Protein AF-A0A7W2IK46-F1 (afdb_monomer_lite)

Secondary structure (DSSP, 8-state):
-PPPP-PPPP---HHHHHHHHHHHHHHHTTHHHHHHHHHHHHHHHHHHHHHHHHHHS-HHHHHHHHHHHHHHHHHHHHHHHHHHHHHHHHHHHHHHHHHHHHHHHHHHHHHHHHHHHHHHHS-HHHHHHHHHHHHHHHHHHTT--S-EEEEEE-TTS-EEEEEE-SHHHHHHHHHHHHHHHHHHHHHTTS---HHHHHHHHHHHHHHHHHHHHHTT--HHHHHHTTSPPPTHHHHHHHHHHHHHHHHHHHHTS--

pLDDT: mean 80.18, std 15.03, range [40.25, 96.94]

Structure (mmCIF, N/CA/C/O backbone):
data_AF-A0A7W2IK46-F1
#
_entry.id   AF-A0A7W2IK46-F1
#
loop_
_atom_site.group_PDB
_atom_site.id
_atom_site.type_symbol
_atom_site.label_atom_id
_atom_site.label_alt_id
_atom_site.label_comp_id
_atom_site.label_asym_id
_atom_site.label_entity_id
_atom_site.label_seq_id
_atom_site.pdbx_PDB_ins_code
_atom_site.Cartn_x
_atom_site.Cartn_y
_atom_site.Cartn_z
_atom_site.occupancy
_atom_site.B_iso_or_equiv
_atom_site.auth_seq_id
_atom_site.auth_comp_id
_atom_site.auth_asym_id
_atom_site.auth_atom_id
_atom_site.pdbx_PDB_model_num
ATOM 1 N N . MET A 1 1 ? 103.062 49.434 -32.095 1.00 40.25 1 MET A N 1
ATOM 2 C CA . MET A 1 1 ? 102.570 49.542 -33.486 1.00 40.25 1 MET A CA 1
ATOM 3 C C . MET A 1 1 ? 101.561 48.432 -33.719 1.00 40.25 1 MET A C 1
ATOM 5 O O . MET A 1 1 ? 101.889 47.286 -33.453 1.00 40.25 1 MET A O 1
ATOM 9 N N . LYS A 1 2 ? 100.332 48.777 -34.122 1.00 41.12 2 LYS A N 1
ATOM 10 C CA . LYS A 1 2 ? 99.302 47.810 -34.526 1.00 41.12 2 LYS A CA 1
ATOM 11 C C . LYS A 1 2 ? 99.720 47.182 -35.854 1.00 41.12 2 LYS A C 1
ATOM 13 O O . LYS A 1 2 ? 99.843 47.907 -36.836 1.00 41.12 2 LYS A O 1
ATOM 18 N N . THR A 1 3 ? 99.890 45.868 -35.889 1.00 42.97 3 THR A N 1
ATOM 19 C CA . THR A 1 3 ? 99.874 45.099 -37.135 1.00 42.97 3 THR A CA 1
ATOM 20 C C . THR A 1 3 ? 98.510 44.441 -37.287 1.00 42.97 3 THR A C 1
ATOM 22 O O . THR A 1 3 ? 97.884 43.994 -36.329 1.00 42.97 3 THR A O 1
ATOM 25 N N . ILE A 1 4 ? 98.033 44.524 -38.517 1.00 45.38 4 ILE A N 1
ATOM 26 C CA . ILE A 1 4 ? 96.671 44.334 -38.989 1.00 45.38 4 ILE A CA 1
ATOM 27 C C . ILE A 1 4 ? 96.315 42.842 -39.018 1.00 45.38 4 ILE A C 1
ATOM 29 O O . ILE A 1 4 ? 97.099 42.016 -39.478 1.00 45.38 4 ILE A O 1
ATOM 33 N N . PHE A 1 5 ? 95.110 42.515 -38.546 1.00 43.06 5 PHE A N 1
ATOM 34 C CA . PHE A 1 5 ? 94.469 41.218 -38.757 1.00 43.06 5 PHE A CA 1
ATOM 35 C C . PHE A 1 5 ? 94.280 40.979 -40.259 1.00 43.06 5 PHE A C 1
ATOM 37 O O . PHE A 1 5 ? 93.572 41.741 -40.914 1.00 43.06 5 PHE A O 1
ATOM 44 N N . THR A 1 6 ? 94.845 39.891 -40.780 1.00 44.88 6 THR A N 1
ATOM 45 C CA . THR A 1 6 ? 94.410 39.302 -42.053 1.00 44.88 6 THR A CA 1
ATOM 46 C C . THR A 1 6 ? 93.928 37.892 -41.736 1.00 44.88 6 THR A C 1
ATOM 48 O O . THR A 1 6 ? 94.669 37.096 -41.161 1.00 44.88 6 THR A O 1
ATOM 51 N N . GLN A 1 7 ? 92.650 37.629 -42.004 1.00 45.25 7 GLN A N 1
ATOM 52 C CA . GLN A 1 7 ? 92.007 36.330 -41.804 1.00 45.25 7 GLN A CA 1
ATOM 53 C C . GLN A 1 7 ? 92.741 35.242 -42.611 1.00 45.25 7 GLN A C 1
ATOM 55 O O . GLN A 1 7 ? 93.063 35.495 -43.773 1.00 45.25 7 GLN A O 1
ATOM 60 N N . PRO A 1 8 ? 92.986 34.040 -42.055 1.00 45.41 8 PRO A N 1
ATOM 61 C CA . PRO A 1 8 ? 93.433 32.916 -42.858 1.00 45.41 8 PRO A CA 1
ATOM 62 C C . PRO A 1 8 ? 92.289 32.454 -43.766 1.00 45.41 8 PRO A C 1
ATOM 64 O O . PRO A 1 8 ? 91.138 32.311 -43.349 1.00 45.41 8 PRO A O 1
ATOM 67 N N . ASP A 1 9 ? 92.663 32.288 -45.026 1.00 46.16 9 ASP A N 1
ATOM 68 C CA . ASP A 1 9 ? 91.841 31.945 -46.170 1.00 46.16 9 ASP A CA 1
ATOM 69 C C . ASP A 1 9 ? 91.015 30.670 -45.939 1.00 46.16 9 ASP A C 1
ATOM 71 O O . ASP A 1 9 ? 91.431 29.727 -45.259 1.00 46.16 9 ASP A O 1
ATOM 75 N N . LYS A 1 10 ? 89.812 30.660 -46.512 1.00 47.97 10 LYS A N 1
ATOM 76 C CA . LYS A 1 10 ? 88.835 29.578 -46.396 1.00 47.97 10 LYS A CA 1
ATOM 77 C C . LYS A 1 10 ? 89.463 28.291 -46.923 1.00 47.97 10 LYS A C 1
ATOM 79 O O . LYS A 1 10 ? 89.766 28.189 -48.110 1.00 47.97 10 LYS A O 1
ATOM 84 N N . GLY A 1 11 ? 89.616 27.297 -46.048 1.00 45.47 11 GLY A N 1
ATOM 85 C CA . GLY A 1 11 ? 90.014 25.947 -46.432 1.00 45.47 11 GLY A CA 1
ATOM 86 C C . GLY A 1 11 ? 89.173 25.467 -47.614 1.00 45.47 11 GLY A C 1
ATOM 87 O O . GLY A 1 11 ? 87.954 25.325 -47.511 1.00 45.47 11 GLY A O 1
ATOM 88 N N . LYS A 1 12 ? 89.828 25.265 -48.761 1.00 50.25 12 LYS A N 1
ATOM 89 C CA . LYS A 1 12 ? 89.229 24.637 -49.938 1.00 50.25 12 LYS A CA 1
ATOM 90 C C . LYS A 1 12 ? 88.717 23.260 -49.518 1.00 50.25 12 LYS A C 1
ATOM 92 O O . LYS A 1 12 ? 89.502 22.400 -49.128 1.00 50.25 12 LYS A O 1
ATOM 97 N N . ASN A 1 13 ? 87.404 23.058 -49.596 1.00 50.19 13 ASN A N 1
ATOM 98 C CA . ASN A 1 13 ? 86.762 21.752 -49.462 1.00 50.19 13 ASN A CA 1
ATOM 99 C C . ASN A 1 13 ? 87.272 20.828 -50.585 1.00 50.19 13 ASN A C 1
ATOM 101 O O . ASN A 1 13 ? 86.655 20.756 -51.646 1.00 50.19 13 ASN A O 1
ATOM 105 N N . MET A 1 14 ? 88.397 20.137 -50.369 1.00 51.78 14 MET A N 1
ATOM 106 C CA . MET A 1 14 ? 88.991 19.219 -51.355 1.00 51.78 14 MET A CA 1
ATOM 107 C C . MET A 1 14 ? 88.036 18.077 -51.739 1.00 51.78 14 MET A C 1
ATOM 109 O O . MET A 1 14 ? 88.022 17.652 -52.885 1.00 51.78 14 MET A O 1
ATOM 113 N N . LEU A 1 15 ? 87.126 17.692 -50.837 1.00 54.84 15 LEU A N 1
ATOM 114 C CA . LEU A 1 15 ? 86.098 16.678 -51.096 1.00 54.84 15 LEU A CA 1
ATOM 115 C C . LEU A 1 15 ? 85.088 17.056 -52.193 1.00 54.84 15 LEU A C 1
ATOM 117 O O . LEU A 1 15 ? 84.503 16.153 -52.778 1.00 54.84 15 LEU A O 1
ATOM 121 N N . ARG A 1 16 ? 84.864 18.351 -52.480 1.00 54.16 16 ARG A N 1
ATOM 122 C CA . ARG A 1 16 ? 83.896 18.790 -53.509 1.00 54.16 16 ARG A CA 1
ATOM 123 C C . ARG A 1 16 ? 84.469 18.757 -54.927 1.00 54.16 16 ARG A C 1
ATOM 125 O O . ARG A 1 16 ? 83.731 18.459 -55.859 1.00 54.16 16 ARG A O 1
ATOM 132 N N . HIS A 1 17 ? 85.765 19.025 -55.094 1.00 54.72 17 HIS A N 1
ATOM 133 C CA . HIS A 1 17 ? 86.399 18.973 -56.416 1.00 54.72 17 HIS A CA 1
ATOM 134 C C . HIS A 1 17 ? 86.585 17.534 -56.915 1.00 54.72 17 HIS A C 1
ATOM 136 O O . HIS A 1 17 ? 86.386 17.280 -58.101 1.00 54.72 17 HIS A O 1
ATOM 142 N N . ASP A 1 18 ? 86.847 16.584 -56.012 1.00 59.69 18 ASP A N 1
ATOM 143 C CA . ASP A 1 18 ? 86.935 15.160 -56.362 1.00 59.69 18 ASP A CA 1
ATOM 144 C C . ASP A 1 18 ? 85.585 14.592 -56.826 1.00 59.69 18 ASP A C 1
ATOM 146 O O . ASP A 1 18 ? 85.536 13.770 -57.740 1.00 59.69 18 ASP A O 1
ATOM 150 N N . THR A 1 19 ? 84.467 15.062 -56.257 1.00 64.19 19 THR A N 1
ATOM 151 C CA . THR A 1 19 ? 83.127 14.640 -56.702 1.00 64.19 19 THR A CA 1
ATOM 152 C C . THR A 1 19 ? 82.783 15.211 -58.075 1.00 64.19 19 THR A C 1
ATOM 154 O O . THR A 1 19 ? 82.172 14.528 -58.891 1.00 64.19 19 THR A O 1
ATOM 157 N N . GLU A 1 20 ? 83.178 16.453 -58.357 1.00 68.50 20 GLU A N 1
ATOM 158 C CA . GLU A 1 20 ? 82.936 17.095 -59.653 1.00 68.50 20 GLU A CA 1
ATOM 159 C C . GLU A 1 20 ? 83.777 16.470 -60.774 1.00 68.50 20 GLU A C 1
ATOM 161 O O . GLU A 1 20 ? 83.242 16.201 -61.852 1.00 68.50 20 GLU A O 1
ATOM 166 N N . GLU A 1 21 ? 85.058 16.169 -60.528 1.00 67.62 21 GLU A N 1
ATOM 167 C CA . GLU A 1 21 ? 85.895 15.438 -61.488 1.00 67.62 21 GLU A CA 1
ATOM 168 C C . GLU A 1 21 ? 85.414 14.001 -61.706 1.00 67.62 21 GLU A C 1
ATOM 170 O O . GLU A 1 21 ? 85.393 13.536 -62.849 1.00 67.62 21 GLU A O 1
ATOM 175 N N . PHE A 1 22 ? 84.985 13.314 -60.642 1.00 71.88 22 PHE A N 1
ATOM 176 C CA . PHE A 1 22 ? 84.386 11.984 -60.731 1.00 71.88 22 PHE A CA 1
ATOM 177 C C . PHE A 1 22 ? 83.104 12.006 -61.567 1.00 71.88 22 PHE A C 1
ATOM 179 O O . PHE A 1 22 ? 82.983 11.232 -62.509 1.00 71.88 22 PHE A O 1
ATOM 186 N N . MET A 1 23 ? 82.184 12.939 -61.308 1.00 69.81 23 MET A N 1
ATOM 187 C CA . MET A 1 23 ? 80.936 13.072 -62.071 1.00 69.81 23 MET A CA 1
ATOM 188 C C . MET A 1 23 ? 81.169 13.547 -63.513 1.00 69.81 23 MET A C 1
ATOM 190 O O . MET A 1 23 ? 80.340 13.286 -64.384 1.00 69.81 23 MET A O 1
ATOM 194 N N . ARG A 1 24 ? 82.266 14.263 -63.799 1.00 72.81 24 ARG A N 1
ATOM 195 C CA . ARG A 1 24 ? 82.659 14.620 -65.172 1.00 72.81 24 ARG A CA 1
ATOM 196 C C . ARG A 1 24 ? 83.179 13.394 -65.924 1.00 72.81 24 ARG A C 1
ATOM 198 O O . ARG A 1 24 ? 82.667 13.100 -66.997 1.00 72.81 24 ARG A O 1
ATOM 205 N N . LYS A 1 25 ? 84.114 12.637 -65.337 1.00 69.62 25 LYS A N 1
ATOM 206 C CA . LYS A 1 25 ? 84.632 11.394 -65.938 1.00 69.62 25 LYS A CA 1
ATOM 207 C C . LYS A 1 25 ? 83.550 10.319 -66.057 1.00 69.62 25 LYS A C 1
ATOM 209 O O . LYS A 1 25 ? 83.447 9.679 -67.091 1.00 69.62 25 LYS A O 1
ATOM 214 N N . ALA A 1 26 ? 82.693 10.157 -65.051 1.00 65.88 26 ALA A N 1
ATOM 215 C CA . ALA A 1 26 ? 81.570 9.220 -65.092 1.00 65.88 26 ALA A CA 1
ATOM 216 C C . ALA A 1 26 ? 80.558 9.557 -66.203 1.00 65.88 26 ALA A C 1
ATOM 218 O O . ALA A 1 26 ? 79.940 8.648 -66.746 1.00 65.88 26 ALA A O 1
ATOM 219 N N . ARG A 1 27 ? 80.416 10.840 -66.579 1.00 71.81 27 ARG A N 1
ATOM 220 C CA . ARG A 1 27 ? 79.655 11.255 -67.772 1.00 71.81 27 ARG A CA 1
ATOM 221 C C . ARG A 1 27 ? 80.403 10.967 -69.070 1.00 71.81 27 ARG A C 1
ATOM 223 O O . ARG A 1 27 ? 79.798 10.444 -69.991 1.00 71.81 27 ARG A O 1
ATOM 230 N N . GLU A 1 28 ? 81.707 11.240 -69.135 1.00 70.88 28 GLU A N 1
ATOM 231 C CA . GLU A 1 28 ? 82.541 10.910 -70.309 1.00 70.88 28 GLU A CA 1
ATOM 232 C C . GLU A 1 28 ? 82.578 9.401 -70.613 1.00 70.88 28 GLU A C 1
ATOM 234 O O . GLU A 1 28 ? 82.653 9.016 -71.776 1.00 70.88 28 GLU A O 1
ATOM 239 N N . PHE A 1 29 ? 82.483 8.549 -69.586 1.00 72.94 29 PHE A N 1
ATOM 240 C CA . PHE A 1 29 ? 82.402 7.090 -69.722 1.00 72.94 29 PHE A CA 1
ATOM 241 C C . PHE A 1 29 ? 80.963 6.544 -69.832 1.00 72.94 29 PHE A C 1
ATOM 243 O O . PHE A 1 29 ? 80.793 5.329 -69.861 1.00 72.94 29 PHE A O 1
ATOM 250 N N . GLY A 1 30 ? 79.931 7.400 -69.874 1.00 69.44 30 GLY A N 1
ATOM 251 C CA . GLY A 1 30 ? 78.521 6.987 -70.005 1.00 69.44 30 GLY A CA 1
ATOM 252 C C . GLY A 1 30 ? 77.918 6.285 -68.776 1.00 69.44 30 GLY A C 1
ATOM 253 O O . GLY A 1 30 ? 76.773 5.841 -68.813 1.00 69.44 30 GLY A O 1
ATOM 254 N N . LEU A 1 31 ? 78.652 6.211 -67.661 1.00 74.69 31 LEU A N 1
ATOM 255 C CA . LEU A 1 31 ? 78.271 5.463 -66.457 1.00 74.69 31 LEU A CA 1
ATOM 256 C C . LEU A 1 31 ? 77.061 6.082 -65.738 1.00 74.69 31 LEU A C 1
ATOM 258 O O . LEU A 1 31 ? 76.257 5.367 -65.150 1.00 74.69 31 LEU A O 1
ATOM 262 N N . ILE A 1 32 ? 76.901 7.411 -65.803 1.00 74.94 32 ILE A N 1
ATOM 263 C CA . ILE A 1 32 ? 75.716 8.084 -65.237 1.00 74.94 32 ILE A CA 1
ATOM 264 C C . ILE A 1 32 ? 74.456 7.711 -66.024 1.00 74.94 32 ILE A C 1
ATOM 266 O O . ILE A 1 32 ? 73.425 7.417 -65.432 1.00 74.94 32 ILE A O 1
ATOM 270 N N . GLU A 1 33 ? 74.550 7.666 -67.351 1.00 74.69 33 GLU A N 1
ATOM 271 C CA . GLU A 1 33 ? 73.424 7.331 -68.229 1.00 74.69 33 GLU A CA 1
ATOM 272 C C . GLU A 1 33 ? 73.030 5.853 -68.098 1.00 74.69 33 GLU A C 1
ATOM 274 O O . GLU A 1 33 ? 71.852 5.511 -68.208 1.00 74.69 33 GLU A O 1
ATOM 279 N N . GLU A 1 34 ? 74.001 4.980 -67.821 1.00 74.94 34 GLU A N 1
ATOM 280 C CA . GLU A 1 34 ? 73.780 3.568 -67.508 1.00 74.94 34 GLU A CA 1
ATOM 281 C C . GLU A 1 34 ? 73.108 3.384 -66.137 1.00 74.94 34 GLU A C 1
ATOM 283 O O . GLU A 1 34 ? 72.089 2.699 -66.050 1.00 74.94 34 GLU A O 1
ATOM 288 N N . MET A 1 35 ? 73.587 4.070 -65.091 1.00 78.69 35 MET A N 1
ATOM 289 C CA . MET A 1 35 ? 72.968 4.044 -63.758 1.00 78.69 35 MET A CA 1
ATOM 290 C C . MET A 1 35 ? 71.545 4.618 -63.753 1.00 78.69 35 MET A C 1
ATOM 292 O O . MET A 1 35 ? 70.656 4.041 -63.127 1.00 78.69 35 MET A O 1
ATOM 296 N N . ASP A 1 36 ? 71.304 5.722 -64.463 1.00 78.56 36 ASP A N 1
ATOM 297 C CA . ASP A 1 36 ? 69.965 6.306 -64.592 1.00 78.56 36 ASP A CA 1
ATOM 298 C C . ASP A 1 36 ? 69.025 5.355 -65.342 1.00 78.56 36 ASP A C 1
ATOM 300 O O . ASP A 1 36 ? 67.875 5.167 -64.940 1.00 78.56 36 ASP A O 1
ATOM 304 N N . ARG A 1 37 ? 69.514 4.680 -66.392 1.00 81.56 37 ARG A N 1
ATOM 305 C CA . ARG A 1 37 ? 68.733 3.674 -67.123 1.00 81.56 37 ARG A CA 1
ATOM 306 C C . ARG A 1 37 ? 68.406 2.459 -66.252 1.00 81.56 37 ARG A C 1
ATOM 308 O O . ARG A 1 37 ? 67.274 1.983 -66.300 1.00 81.56 37 ARG A O 1
ATOM 315 N N . GLU A 1 38 ? 69.347 1.972 -65.445 1.00 81.75 38 GLU A N 1
ATOM 316 C CA . GLU A 1 38 ? 69.099 0.879 -64.495 1.00 81.75 38 GLU A CA 1
ATOM 317 C C . GLU A 1 38 ? 68.115 1.274 -63.385 1.00 81.75 38 GLU A C 1
ATOM 319 O O . GLU A 1 38 ? 67.245 0.481 -63.019 1.00 81.75 38 GLU A O 1
ATOM 324 N N . LEU A 1 39 ? 68.203 2.502 -62.866 1.00 85.19 39 LEU A N 1
ATOM 325 C CA . LEU A 1 39 ? 67.255 3.015 -61.875 1.00 85.19 39 LEU A CA 1
ATOM 326 C C . LEU A 1 39 ? 65.845 3.140 -62.454 1.00 85.19 39 LEU A C 1
ATOM 328 O O . LEU A 1 39 ? 64.880 2.754 -61.795 1.00 85.19 39 LEU A O 1
ATOM 332 N N . GLU A 1 40 ? 65.709 3.641 -63.681 1.00 86.12 40 GLU A N 1
ATOM 333 C CA . GLU A 1 40 ? 64.413 3.721 -64.359 1.00 86.12 40 GLU A CA 1
ATOM 334 C C . GLU A 1 40 ? 63.840 2.334 -64.681 1.00 86.12 40 GLU A C 1
ATOM 336 O O . GLU A 1 40 ? 62.634 2.123 -64.542 1.00 86.12 40 GLU A O 1
ATOM 341 N N . LEU A 1 41 ? 64.686 1.355 -65.019 1.00 87.69 41 LEU A N 1
ATOM 342 C CA . LEU A 1 41 ? 64.265 -0.040 -65.180 1.00 87.69 41 LEU A CA 1
ATOM 343 C C . LEU A 1 41 ? 63.724 -0.623 -63.869 1.00 87.69 41 LEU A C 1
ATOM 345 O O . LEU A 1 41 ? 62.609 -1.143 -63.866 1.00 87.69 41 LEU A O 1
ATOM 349 N N . ARG A 1 42 ? 64.437 -0.458 -62.747 1.00 85.44 42 ARG A N 1
ATOM 350 C CA . ARG A 1 42 ? 63.978 -0.935 -61.428 1.00 85.44 42 ARG A CA 1
ATOM 351 C C . ARG A 1 42 ? 62.683 -0.266 -60.980 1.00 85.44 42 ARG A C 1
ATOM 353 O O . ARG A 1 42 ? 61.762 -0.947 -60.541 1.00 85.44 42 ARG A O 1
ATOM 360 N N . LYS A 1 43 ? 62.560 1.054 -61.152 1.00 89.25 43 LYS A N 1
ATOM 361 C CA . LYS A 1 43 ? 61.303 1.769 -60.868 1.00 89.25 43 LYS A CA 1
ATOM 362 C C . LYS A 1 43 ? 60.154 1.251 -61.726 1.00 89.25 43 LYS A C 1
ATOM 364 O O . LYS A 1 43 ? 59.021 1.171 -61.257 1.00 89.25 43 LYS A O 1
ATOM 369 N N . ASN A 1 44 ? 60.417 0.920 -62.989 1.00 88.81 44 ASN A N 1
ATOM 370 C CA . ASN A 1 44 ? 59.396 0.378 -63.873 1.00 88.81 44 ASN A CA 1
ATOM 371 C C . ASN A 1 44 ? 58.993 -1.052 -63.471 1.00 88.81 44 ASN A C 1
ATOM 373 O O . ASN A 1 44 ? 57.809 -1.372 -63.520 1.00 88.81 44 ASN A O 1
ATOM 377 N N . GLU A 1 45 ? 59.931 -1.883 -63.017 1.00 90.56 45 GLU A N 1
ATOM 378 C CA . GLU A 1 45 ? 59.646 -3.208 -62.449 1.00 90.56 45 GLU A CA 1
ATOM 379 C C . GLU A 1 45 ? 58.792 -3.108 -61.178 1.00 90.56 45 GLU A C 1
ATOM 381 O O . GL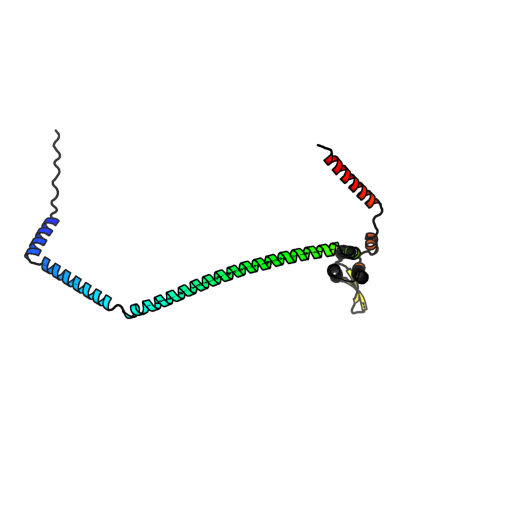U A 1 45 ? 57.758 -3.771 -61.081 1.00 90.56 45 GLU A O 1
ATOM 386 N N . GLU A 1 46 ? 59.150 -2.216 -60.250 1.00 88.31 46 GLU A N 1
ATOM 387 C CA . GLU A 1 46 ? 58.360 -1.936 -59.044 1.00 88.31 46 GLU A CA 1
ATOM 388 C C . GLU A 1 46 ? 56.957 -1.428 -59.400 1.00 88.31 46 GLU A C 1
ATOM 390 O O . GLU A 1 46 ? 55.958 -1.901 -58.857 1.00 88.31 46 GLU A O 1
ATOM 395 N N . ARG A 1 47 ? 56.850 -0.515 -60.374 1.00 92.25 47 ARG A N 1
ATOM 396 C CA . ARG A 1 47 ? 55.558 -0.018 -60.861 1.00 92.25 47 ARG A CA 1
ATOM 397 C C . ARG A 1 47 ? 54.699 -1.146 -61.427 1.00 92.25 47 ARG A C 1
ATOM 399 O O . ARG A 1 47 ? 53.500 -1.185 -61.164 1.00 92.25 47 ARG A O 1
ATOM 406 N N . LEU A 1 48 ? 55.283 -2.049 -62.213 1.00 91.81 48 LEU A N 1
ATOM 407 C CA . LEU A 1 48 ? 54.566 -3.185 -62.793 1.00 91.81 48 LEU A CA 1
ATOM 408 C C . LEU A 1 48 ? 54.130 -4.192 -61.721 1.00 91.81 48 LEU A C 1
ATOM 410 O O . LEU A 1 48 ? 53.014 -4.700 -61.808 1.00 91.81 48 LEU A O 1
ATOM 414 N N . ALA A 1 49 ? 54.951 -4.425 -60.694 1.00 88.44 49 ALA A N 1
ATOM 415 C CA . ALA A 1 49 ? 54.589 -5.260 -59.551 1.00 88.44 49 ALA A CA 1
ATOM 416 C C . ALA A 1 49 ? 53.401 -4.673 -58.770 1.00 88.44 49 ALA A C 1
ATOM 418 O O . ALA A 1 49 ? 52.432 -5.383 -58.509 1.00 88.44 49 ALA A O 1
ATOM 419 N N . VAL A 1 50 ? 53.414 -3.364 -58.493 1.00 88.12 50 VAL A N 1
ATOM 420 C CA . VAL A 1 50 ? 52.300 -2.666 -57.825 1.00 88.12 50 VAL A CA 1
ATOM 421 C C . VAL A 1 50 ? 51.030 -2.680 -58.679 1.00 88.12 50 VAL A C 1
ATOM 423 O O . VAL A 1 50 ? 49.937 -2.878 -58.158 1.00 88.12 50 VAL A O 1
ATOM 426 N N . ILE A 1 51 ? 51.137 -2.511 -60.001 1.00 87.56 51 ILE A N 1
ATOM 427 C CA . ILE A 1 51 ? 49.982 -2.622 -60.908 1.00 87.56 51 ILE A CA 1
ATOM 428 C C . ILE A 1 51 ? 49.409 -4.046 -60.892 1.00 87.56 51 ILE A C 1
ATOM 430 O O . ILE A 1 51 ? 48.190 -4.207 -60.888 1.00 87.56 51 ILE A O 1
ATOM 434 N N . ALA A 1 52 ? 50.260 -5.074 -60.862 1.00 83.06 52 ALA A N 1
ATOM 435 C CA . ALA A 1 52 ? 49.822 -6.46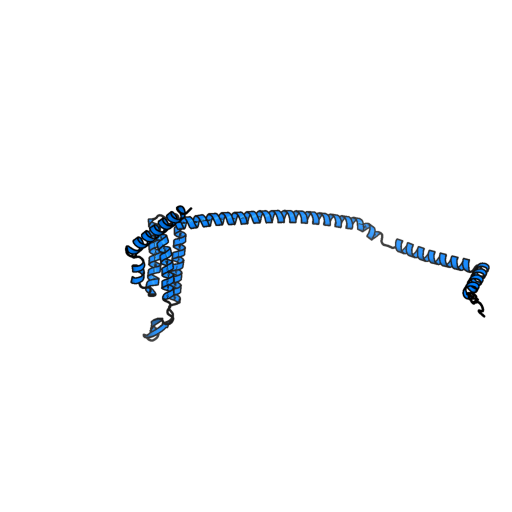4 -60.770 1.00 83.06 52 ALA A CA 1
ATOM 436 C C . ALA A 1 52 ? 49.150 -6.772 -59.421 1.00 83.06 52 ALA A C 1
ATOM 438 O O . ALA A 1 52 ? 48.155 -7.493 -59.394 1.00 83.06 52 ALA A O 1
ATOM 439 N N . GLU A 1 53 ? 49.642 -6.193 -58.324 1.00 81.00 53 GLU A N 1
ATOM 440 C CA . GLU A 1 53 ? 49.023 -6.286 -56.997 1.00 81.00 53 GLU A CA 1
ATOM 441 C C . GLU A 1 53 ? 47.666 -5.567 -56.953 1.00 81.00 53 GLU A C 1
ATOM 443 O O . GLU A 1 53 ? 46.681 -6.123 -56.482 1.00 81.00 53 GLU A O 1
ATOM 448 N N . LEU A 1 54 ? 47.561 -4.374 -57.544 1.00 78.06 54 LEU A N 1
ATOM 449 C CA . LEU A 1 54 ? 46.283 -3.668 -57.682 1.00 78.06 54 LEU A CA 1
ATOM 450 C C . LEU A 1 54 ? 45.276 -4.441 -58.544 1.00 78.06 54 LEU A C 1
ATOM 452 O O . LEU A 1 54 ? 44.084 -4.428 -58.249 1.00 78.06 54 LEU A O 1
ATOM 456 N N . ALA A 1 55 ? 45.742 -5.115 -59.597 1.00 74.81 55 ALA A N 1
ATOM 457 C CA . ALA A 1 55 ? 44.902 -5.943 -60.458 1.00 74.81 55 ALA A CA 1
ATOM 458 C C . ALA A 1 55 ? 44.499 -7.278 -59.805 1.00 74.81 55 ALA A C 1
ATOM 460 O O . ALA A 1 55 ? 43.492 -7.863 -60.204 1.00 74.81 55 ALA A O 1
ATOM 461 N N . SER A 1 56 ? 45.269 -7.765 -58.825 1.00 72.06 56 SER A N 1
ATOM 462 C CA . SER A 1 56 ? 44.977 -8.997 -58.087 1.00 72.06 56 SER A CA 1
ATOM 463 C C . SER A 1 56 ? 44.066 -8.779 -56.877 1.00 72.06 56 SER A C 1
ATOM 465 O O . SER A 1 56 ? 43.522 -9.755 -56.354 1.00 72.06 56 SER A O 1
ATOM 467 N N . LEU A 1 57 ? 43.838 -7.523 -56.462 1.00 73.44 57 LEU A N 1
ATOM 468 C CA . LEU A 1 57 ? 42.829 -7.199 -55.457 1.00 73.44 57 LEU A CA 1
ATOM 469 C C . LEU A 1 57 ? 41.446 -7.693 -55.930 1.00 73.44 57 LEU A C 1
ATOM 471 O O . LEU A 1 57 ? 41.015 -7.376 -57.043 1.00 73.44 57 LEU A O 1
ATOM 475 N N . PRO A 1 58 ? 40.732 -8.485 -55.113 1.00 63.00 58 PRO A N 1
ATOM 476 C CA . PRO A 1 58 ? 39.526 -9.176 -55.550 1.00 63.00 58 PRO A CA 1
ATOM 477 C C . PRO A 1 58 ? 38.391 -8.192 -55.875 1.00 63.00 58 PRO A C 1
ATOM 479 O O . PRO A 1 58 ? 37.743 -7.637 -54.989 1.00 63.00 58 PRO A O 1
ATOM 482 N N . SER A 1 59 ? 38.069 -8.038 -57.165 1.00 63.16 59 SER A N 1
ATOM 483 C CA . SER A 1 59 ? 36.917 -7.235 -57.620 1.00 63.16 59 SER A CA 1
ATOM 484 C C . SER A 1 59 ? 35.565 -7.787 -57.137 1.00 63.16 59 SER A C 1
ATOM 486 O O . SER A 1 59 ? 34.567 -7.066 -57.093 1.00 63.16 59 SER A O 1
ATOM 488 N N . ALA A 1 60 ? 35.536 -9.058 -56.722 1.00 56.19 60 ALA A N 1
ATOM 489 C CA . ALA A 1 60 ? 34.358 -9.724 -56.178 1.00 56.19 60 ALA A CA 1
ATOM 490 C C . ALA A 1 60 ? 33.895 -9.121 -54.838 1.00 56.19 60 ALA A C 1
ATOM 492 O O . ALA A 1 60 ? 32.692 -9.036 -54.593 1.00 56.19 60 ALA A O 1
ATOM 493 N N . GLU A 1 61 ? 34.818 -8.643 -53.997 1.00 58.25 61 GLU A N 1
ATOM 494 C CA . GLU A 1 61 ? 34.468 -7.977 -52.734 1.00 58.25 61 GLU A CA 1
ATOM 495 C C . GLU A 1 61 ? 33.908 -6.571 -52.991 1.00 58.25 61 GLU A C 1
ATOM 497 O O . GLU A 1 61 ? 32.916 -6.178 -52.377 1.00 58.25 61 GLU A O 1
ATOM 502 N N . GLN A 1 62 ? 34.441 -5.851 -53.987 1.00 60.59 62 GLN A N 1
ATOM 503 C CA . GLN A 1 62 ? 33.876 -4.577 -54.448 1.00 60.59 62 GLN A CA 1
ATOM 504 C C . GLN A 1 62 ? 32.466 -4.715 -55.036 1.00 60.59 62 GLN A C 1
ATOM 506 O O . GLN A 1 62 ? 31.649 -3.814 -54.857 1.00 60.59 62 GLN A O 1
ATOM 511 N N . ALA A 1 63 ? 32.144 -5.838 -55.684 1.00 62.53 63 ALA A N 1
ATOM 512 C CA . ALA A 1 63 ? 30.803 -6.091 -56.212 1.00 62.53 63 ALA A CA 1
ATOM 513 C C . ALA A 1 63 ? 29.753 -6.329 -55.106 1.00 62.53 63 ALA A C 1
ATOM 515 O O . ALA A 1 63 ? 28.578 -6.010 -55.293 1.00 62.53 63 ALA A O 1
ATOM 516 N N . GLY A 1 64 ? 30.164 -6.853 -53.944 1.00 68.56 64 GLY A N 1
ATOM 517 C CA . GLY A 1 64 ? 29.288 -7.079 -52.788 1.00 68.56 64 GLY A CA 1
ATOM 518 C C . GLY A 1 64 ? 29.074 -5.846 -51.900 1.00 68.56 64 GLY A C 1
ATOM 519 O O . GLY A 1 64 ? 28.068 -5.768 -51.190 1.00 68.56 64 GLY A O 1
ATOM 520 N N . LEU A 1 65 ? 29.983 -4.865 -51.954 1.00 77.50 65 LEU A N 1
ATOM 521 C CA . LEU A 1 65 ? 29.923 -3.657 -51.124 1.00 77.50 65 LEU A CA 1
ATOM 522 C C . LEU A 1 65 ? 28.626 -2.849 -51.305 1.00 77.50 65 LEU A C 1
ATOM 524 O O . LEU A 1 65 ? 28.018 -2.533 -50.285 1.00 77.50 65 LEU A O 1
ATOM 528 N N . PRO A 1 66 ? 28.129 -2.557 -52.525 1.00 81.75 66 PRO A N 1
ATOM 529 C CA . PRO A 1 66 ? 26.886 -1.804 -52.695 1.00 81.75 66 PRO A CA 1
ATOM 530 C C . PRO A 1 66 ? 25.676 -2.475 -52.035 1.00 81.75 66 PRO A C 1
ATOM 532 O O . PRO A 1 66 ? 24.905 -1.803 -51.353 1.00 81.75 66 PRO A O 1
ATOM 535 N N . ALA A 1 67 ? 25.543 -3.799 -52.170 1.00 84.19 67 ALA A N 1
ATOM 536 C CA . ALA A 1 67 ? 24.445 -4.555 -51.568 1.00 84.19 67 ALA A CA 1
ATOM 537 C C . ALA A 1 67 ? 24.532 -4.566 -50.031 1.00 84.19 67 ALA A C 1
ATOM 539 O O . ALA A 1 67 ? 23.522 -4.386 -49.349 1.00 84.19 67 ALA A O 1
ATOM 540 N N . LEU A 1 68 ? 25.739 -4.717 -49.471 1.00 85.75 68 LEU A N 1
ATOM 541 C CA . LEU A 1 68 ? 25.967 -4.625 -48.025 1.00 85.75 68 LEU A CA 1
ATOM 542 C C . LEU A 1 68 ? 25.722 -3.206 -47.495 1.00 85.75 68 LEU A C 1
ATOM 544 O O . LEU A 1 68 ? 25.117 -3.043 -46.436 1.00 85.75 68 LEU A O 1
ATOM 548 N N . THR A 1 69 ? 26.132 -2.172 -48.233 1.00 88.62 69 THR A N 1
ATOM 549 C CA . THR A 1 69 ? 25.861 -0.768 -47.898 1.00 88.62 69 THR A CA 1
ATOM 550 C C . THR A 1 69 ? 24.365 -0.461 -47.941 1.00 88.62 69 THR A C 1
ATOM 552 O O . THR A 1 69 ? 23.854 0.198 -47.033 1.00 88.62 69 THR A O 1
ATOM 555 N N . GLU A 1 70 ? 23.634 -0.959 -48.938 1.00 90.88 70 GLU A N 1
ATOM 556 C CA . GLU A 1 70 ? 22.182 -0.798 -49.023 1.00 90.88 70 GLU A CA 1
ATOM 557 C C . GLU A 1 70 ? 21.472 -1.516 -47.867 1.00 90.88 70 GLU A C 1
ATOM 559 O O . GLU A 1 70 ? 20.633 -0.916 -47.187 1.00 90.88 70 GLU A O 1
ATOM 564 N N . ALA A 1 71 ? 21.860 -2.761 -47.572 1.00 89.94 71 ALA A N 1
ATOM 565 C CA . ALA A 1 71 ? 21.322 -3.526 -46.452 1.00 89.94 71 ALA A CA 1
ATOM 566 C C . ALA A 1 71 ? 21.586 -2.833 -45.103 1.00 89.94 71 ALA A C 1
ATOM 568 O O . ALA A 1 71 ? 20.659 -2.671 -44.305 1.00 89.94 71 ALA A O 1
ATOM 569 N N . ALA A 1 72 ? 22.811 -2.353 -44.869 1.00 92.19 72 ALA A N 1
ATOM 570 C CA . ALA A 1 72 ? 23.170 -1.603 -43.667 1.00 92.19 72 ALA A CA 1
ATOM 571 C C . ALA A 1 72 ? 22.386 -0.286 -43.556 1.00 92.19 72 ALA A C 1
ATOM 573 O O . ALA A 1 72 ? 21.887 0.055 -42.483 1.00 92.19 72 ALA A O 1
ATOM 574 N N . THR A 1 73 ? 22.207 0.432 -44.668 1.00 93.31 73 THR A N 1
ATOM 575 C CA . THR A 1 73 ? 21.426 1.679 -44.707 1.00 93.31 73 THR A CA 1
ATOM 576 C C . THR A 1 73 ? 19.955 1.422 -44.389 1.00 93.31 73 THR A C 1
ATOM 578 O O . THR A 1 73 ? 19.349 2.154 -43.605 1.00 93.31 73 THR A O 1
ATOM 581 N N . LYS A 1 74 ? 19.370 0.359 -44.952 1.00 93.12 74 LYS A N 1
ATOM 582 C CA . LYS A 1 74 ? 17.985 -0.038 -44.682 1.00 93.12 74 LYS A CA 1
ATOM 583 C C . LYS A 1 74 ? 17.795 -0.457 -43.224 1.00 93.12 74 LYS A C 1
ATOM 585 O O . LYS A 1 74 ? 16.832 -0.022 -42.595 1.00 93.12 74 LYS A O 1
ATOM 590 N N . ALA A 1 75 ? 18.722 -1.244 -42.677 1.00 91.88 75 ALA A N 1
ATOM 591 C CA . ALA A 1 75 ? 18.705 -1.650 -41.273 1.00 91.88 75 ALA A CA 1
ATOM 592 C C . ALA A 1 75 ? 18.823 -0.443 -40.329 1.00 91.88 75 ALA A C 1
ATOM 594 O O . ALA A 1 75 ? 18.065 -0.342 -39.367 1.00 91.88 75 ALA A O 1
ATOM 595 N N . ARG A 1 76 ? 19.705 0.515 -40.642 1.00 92.12 76 ARG A N 1
ATOM 596 C CA . ARG A 1 76 ? 19.848 1.757 -39.875 1.00 92.12 76 ARG A CA 1
ATOM 597 C C . ARG A 1 76 ? 18.564 2.588 -39.876 1.00 92.12 76 ARG 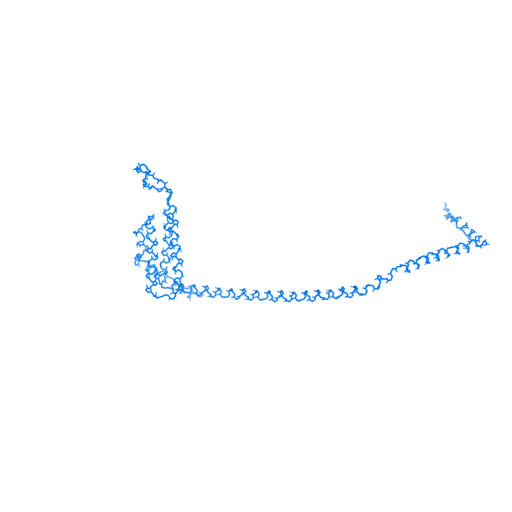A C 1
ATOM 599 O O . ARG A 1 76 ? 18.121 2.995 -38.810 1.00 92.12 76 ARG A O 1
ATOM 606 N N . ARG A 1 77 ? 17.929 2.786 -41.035 1.00 94.69 77 ARG A N 1
ATOM 607 C CA . ARG A 1 77 ? 16.645 3.509 -41.118 1.00 94.69 77 ARG A CA 1
ATOM 608 C C . ARG A 1 77 ? 15.538 2.813 -40.327 1.00 94.69 77 ARG A C 1
ATOM 610 O O . ARG A 1 77 ? 14.751 3.474 -39.661 1.00 94.69 77 ARG A O 1
ATOM 617 N N . ALA A 1 78 ? 15.476 1.483 -40.387 1.00 93.69 78 ALA A N 1
ATOM 618 C CA . ALA A 1 78 ? 14.511 0.714 -39.606 1.00 93.69 78 ALA A CA 1
ATOM 619 C C . ALA A 1 78 ? 14.750 0.865 -38.093 1.00 93.69 78 ALA A C 1
ATOM 621 O O . ALA A 1 78 ? 13.790 0.995 -37.337 1.00 93.69 78 ALA A O 1
ATOM 622 N N . LEU A 1 79 ? 16.015 0.895 -37.659 1.00 92.25 79 LEU A N 1
ATOM 623 C CA . LEU A 1 79 ? 16.381 1.152 -36.268 1.00 92.25 79 LEU A CA 1
ATOM 624 C C . LEU A 1 79 ? 15.978 2.564 -35.825 1.00 92.25 79 LEU A C 1
ATOM 626 O O . LEU A 1 79 ? 15.394 2.706 -34.756 1.00 92.25 79 LEU A O 1
ATOM 630 N N . GLU A 1 80 ? 16.253 3.584 -36.639 1.00 95.56 80 GLU A N 1
ATOM 631 C CA . GLU A 1 80 ? 15.876 4.977 -36.359 1.00 95.56 80 GLU A CA 1
ATOM 632 C C . GLU A 1 80 ? 14.348 5.110 -36.206 1.00 95.56 80 GLU A C 1
ATOM 634 O O . GLU A 1 80 ? 13.874 5.612 -35.188 1.00 95.56 80 GLU A O 1
ATOM 639 N N . LEU A 1 81 ? 13.564 4.538 -37.128 1.00 95.50 81 LEU A N 1
ATOM 640 C CA . LEU A 1 81 ? 12.096 4.517 -37.033 1.00 95.50 81 LEU A CA 1
ATOM 641 C C . LEU A 1 81 ? 11.590 3.772 -35.788 1.00 95.50 81 LEU A C 1
ATOM 643 O O . LEU A 1 81 ? 10.647 4.218 -35.132 1.00 95.50 81 LEU A O 1
ATOM 647 N N . ALA A 1 82 ? 12.205 2.640 -35.441 1.00 94.06 82 ALA A N 1
ATOM 648 C CA . ALA A 1 82 ? 11.840 1.886 -34.245 1.00 94.06 82 ALA A CA 1
ATOM 649 C C . ALA A 1 82 ? 12.166 2.663 -32.959 1.00 94.06 82 ALA A C 1
ATOM 651 O O . ALA A 1 82 ? 11.385 2.632 -32.008 1.00 94.06 82 ALA A O 1
ATOM 652 N N . GLN A 1 83 ? 13.286 3.389 -32.932 1.00 95.81 83 GLN A N 1
ATOM 653 C CA . GLN A 1 83 ? 13.652 4.262 -31.817 1.00 95.81 83 GLN A CA 1
ATOM 654 C C . GLN A 1 83 ? 12.672 5.427 -31.678 1.00 95.81 83 GLN A C 1
ATOM 656 O O . GLN A 1 83 ? 12.227 5.714 -30.569 1.00 95.81 83 GLN A O 1
ATOM 661 N N . GLU A 1 84 ? 12.280 6.067 -32.778 1.00 95.62 84 GLU A N 1
ATOM 662 C CA . GLU A 1 84 ? 11.270 7.127 -32.760 1.00 95.62 84 GLU A CA 1
ATOM 663 C C . GLU A 1 84 ? 9.919 6.617 -32.248 1.00 95.62 84 GLU A C 1
ATOM 665 O O . GLU A 1 84 ? 9.320 7.238 -31.365 1.00 95.62 84 GLU A O 1
ATOM 670 N N . ALA A 1 85 ? 9.472 5.454 -32.736 1.00 95.94 85 ALA A N 1
ATOM 671 C CA . ALA A 1 85 ? 8.245 4.810 -32.281 1.00 95.94 85 ALA A CA 1
ATOM 672 C C . ALA A 1 85 ? 8.308 4.450 -30.788 1.00 95.94 85 ALA A C 1
ATOM 674 O O . ALA A 1 85 ? 7.358 4.717 -30.051 1.00 95.94 85 ALA A O 1
ATOM 675 N N . TYR A 1 86 ? 9.440 3.915 -30.320 1.00 96.19 86 TYR A N 1
ATOM 676 C CA . TYR A 1 86 ? 9.666 3.632 -28.904 1.00 96.19 86 TYR A CA 1
ATOM 677 C C . TYR A 1 86 ? 9.603 4.906 -28.056 1.00 96.19 86 TYR A C 1
ATOM 679 O O . TYR A 1 86 ? 8.892 4.946 -27.057 1.00 96.19 86 TYR A O 1
ATOM 687 N N . MET A 1 87 ? 10.285 5.976 -28.469 1.00 96.56 87 MET A N 1
ATOM 688 C CA . MET A 1 87 ? 10.286 7.251 -27.744 1.00 96.56 87 MET A CA 1
ATOM 689 C C . MET A 1 87 ? 8.907 7.921 -27.738 1.00 96.56 87 MET A C 1
ATOM 691 O O . MET A 1 87 ? 8.576 8.650 -26.802 1.00 96.56 87 MET A O 1
ATOM 695 N N . ALA A 1 88 ? 8.101 7.732 -28.785 1.00 96.31 88 ALA A N 1
ATOM 696 C CA . ALA A 1 88 ? 6.716 8.192 -28.816 1.00 96.31 88 ALA A CA 1
ATOM 697 C C . ALA A 1 88 ? 5.834 7.374 -27.857 1.00 96.31 88 ALA A C 1
ATOM 699 O O . ALA A 1 88 ? 5.081 7.955 -27.075 1.00 96.31 88 ALA A O 1
ATOM 700 N N . ALA A 1 89 ? 5.978 6.046 -27.863 1.00 95.25 89 ALA A N 1
ATOM 701 C CA . ALA A 1 89 ? 5.254 5.153 -26.964 1.00 95.25 89 ALA A CA 1
ATOM 702 C C . ALA A 1 89 ? 5.618 5.391 -25.488 1.00 95.25 89 ALA A C 1
ATOM 704 O O . ALA A 1 89 ? 4.727 5.472 -24.648 1.00 95.25 89 ALA A O 1
ATOM 705 N N . ASP A 1 90 ? 6.901 5.579 -25.171 1.00 96.94 90 ASP A N 1
ATOM 706 C CA . ASP A 1 90 ? 7.379 5.892 -23.818 1.00 96.94 90 ASP A CA 1
ATOM 707 C C . ASP A 1 90 ? 6.834 7.239 -23.319 1.00 96.94 90 ASP A C 1
ATOM 709 O O . ASP A 1 90 ? 6.380 7.347 -22.179 1.00 96.94 90 ASP A O 1
ATOM 713 N N . ARG A 1 91 ? 6.791 8.263 -24.185 1.00 96.75 91 ARG A N 1
ATOM 714 C CA . ARG A 1 91 ? 6.158 9.551 -23.857 1.00 96.75 91 ARG A CA 1
ATOM 715 C C . ARG A 1 91 ? 4.667 9.396 -23.561 1.00 96.75 91 ARG A C 1
ATOM 717 O O . ARG A 1 91 ? 4.212 9.883 -22.528 1.00 96.75 91 ARG A O 1
ATOM 724 N N . ALA A 1 92 ? 3.932 8.685 -24.415 1.00 95.94 92 ALA A N 1
ATOM 725 C CA . ALA A 1 92 ? 2.506 8.428 -24.214 1.00 95.94 92 ALA A CA 1
ATOM 726 C C . ALA A 1 92 ? 2.242 7.621 -22.931 1.00 95.94 92 ALA A C 1
ATOM 728 O O . ALA A 1 92 ? 1.330 7.934 -22.162 1.00 95.94 92 ALA A O 1
ATOM 729 N N . TYR A 1 93 ? 3.077 6.618 -22.651 1.00 96.50 93 TYR A N 1
ATOM 730 C CA . TYR A 1 93 ? 3.007 5.850 -21.413 1.00 96.50 93 TYR A CA 1
ATOM 731 C C . TYR A 1 93 ? 3.221 6.746 -20.191 1.00 96.50 93 TYR A C 1
ATOM 733 O O . TYR A 1 93 ? 2.390 6.747 -19.287 1.00 96.50 93 TYR A O 1
ATOM 741 N N . LYS A 1 94 ? 4.281 7.560 -20.171 1.00 96.69 94 LYS A N 1
ATOM 742 C CA . LYS A 1 94 ? 4.560 8.477 -19.055 1.00 96.69 94 LYS A CA 1
ATOM 743 C C . LYS A 1 94 ? 3.419 9.462 -18.821 1.00 96.69 94 LYS A C 1
ATOM 745 O O . LYS A 1 94 ? 3.000 9.634 -17.679 1.00 96.69 94 LYS A O 1
ATOM 750 N N . GLU A 1 95 ? 2.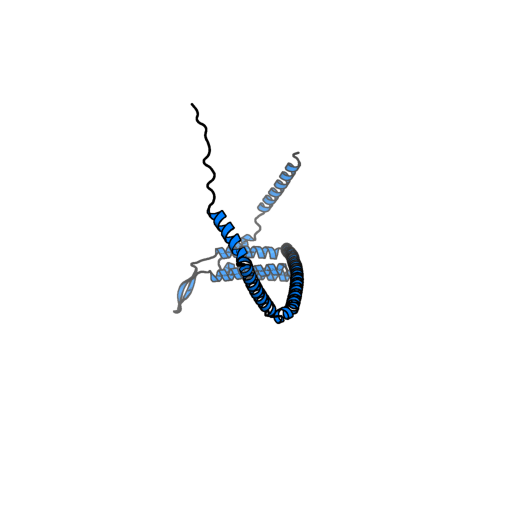885 10.062 -19.882 1.00 96.94 95 GLU A N 1
ATOM 751 C CA . GLU A 1 95 ? 1.752 10.983 -19.780 1.00 96.94 95 GLU A CA 1
ATOM 752 C C . GLU A 1 95 ? 0.509 10.287 -19.210 1.00 96.94 95 GLU A C 1
ATOM 754 O O . GLU A 1 95 ? -0.068 10.756 -18.227 1.00 96.94 95 GLU A O 1
ATOM 759 N N . SER A 1 96 ? 0.137 9.128 -19.761 1.00 95.62 96 SER A N 1
ATOM 760 C CA . SER A 1 96 ? -1.013 8.355 -19.273 1.00 95.62 96 SER A CA 1
ATOM 761 C C . SER A 1 96 ? -0.827 7.883 -17.826 1.00 95.62 96 SER A C 1
ATOM 763 O O . SER A 1 96 ? -1.744 8.000 -17.015 1.00 95.62 96 SER A O 1
ATOM 765 N N . SER A 1 97 ? 0.376 7.441 -17.454 1.00 95.81 97 SER A N 1
ATOM 766 C CA . SER A 1 97 ? 0.706 7.028 -16.090 1.00 95.81 97 SER A CA 1
ATOM 767 C C . SER A 1 97 ? 0.587 8.188 -15.104 1.00 95.81 97 SER A C 1
ATOM 769 O O . SER A 1 97 ? 0.067 8.001 -14.004 1.00 95.81 97 SER A O 1
ATOM 771 N N . MET A 1 98 ? 1.036 9.388 -15.481 1.00 95.88 98 MET A N 1
ATOM 772 C CA . MET A 1 98 ? 0.875 10.587 -14.657 1.00 95.88 98 MET A CA 1
ATOM 773 C C . MET A 1 98 ? -0.597 10.980 -14.510 1.00 95.88 98 MET A C 1
ATOM 775 O O . MET A 1 98 ? -1.020 11.349 -13.414 1.00 95.88 98 MET A O 1
ATOM 779 N N . GLN A 1 99 ? -1.390 10.879 -15.580 1.00 95.50 99 GLN A N 1
ATOM 780 C CA . GLN A 1 99 ? -2.828 11.149 -15.527 1.00 95.50 99 GLN A CA 1
ATOM 781 C C . GLN A 1 99 ? -3.559 10.160 -14.611 1.00 95.50 99 GLN A C 1
ATOM 783 O O . GLN A 1 99 ? -4.358 10.591 -13.781 1.00 95.50 99 GLN A O 1
ATOM 788 N N . VAL A 1 100 ? -3.250 8.862 -14.704 1.00 95.94 100 VAL A N 1
ATOM 789 C CA . VAL A 1 100 ? -3.811 7.825 -13.822 1.00 95.94 100 VAL A CA 1
ATOM 790 C C . VAL A 1 100 ? -3.452 8.108 -12.368 1.00 95.94 100 VAL A C 1
ATOM 792 O O . VAL A 1 100 ? -4.342 8.147 -11.522 1.00 95.94 100 VAL A O 1
ATOM 795 N N . TYR A 1 101 ? -2.179 8.377 -12.077 1.00 95.31 101 TYR A N 1
ATOM 796 C CA . TYR A 1 101 ? -1.738 8.691 -10.719 1.00 95.31 101 TYR A CA 1
ATOM 797 C C . TYR A 1 101 ? -2.415 9.957 -10.169 1.00 95.31 101 TYR A C 1
ATOM 799 O O . TYR A 1 101 ? -2.923 9.972 -9.048 1.00 95.31 101 TYR A O 1
ATOM 807 N N . GLY A 1 102 ? -2.502 11.019 -10.975 1.00 94.00 102 GLY A N 1
ATOM 808 C CA . GLY A 1 102 ? -3.202 12.246 -10.594 1.00 94.00 102 GLY A CA 1
ATOM 809 C C . GLY A 1 102 ? -4.703 12.038 -10.367 1.00 94.00 102 GLY A C 1
ATOM 810 O O . GLY A 1 102 ? -5.279 12.650 -9.466 1.00 94.00 102 GLY A O 1
ATOM 811 N N . ALA A 1 103 ? -5.346 11.174 -11.156 1.00 93.31 103 ALA A N 1
ATOM 812 C CA . ALA A 1 103 ? -6.748 10.811 -10.975 1.00 93.31 103 ALA A CA 1
ATOM 813 C C . ALA A 1 103 ? -6.964 9.997 -9.691 1.00 93.31 103 ALA A C 1
ATOM 815 O O . ALA A 1 103 ? -7.901 10.293 -8.950 1.00 93.31 103 ALA A O 1
ATOM 816 N N . GLN A 1 104 ? -6.076 9.043 -9.394 1.00 93.19 104 GLN A N 1
ATOM 817 C CA . GLN A 1 104 ? -6.089 8.270 -8.148 1.00 93.19 104 GLN A CA 1
ATOM 818 C C . GLN A 1 104 ? -5.980 9.188 -6.932 1.00 93.19 104 GLN A C 1
ATOM 820 O O . GLN A 1 104 ? -6.866 9.173 -6.089 1.00 93.19 104 GLN A O 1
ATOM 825 N N . LEU A 1 105 ? -4.991 10.089 -6.894 1.00 93.50 105 LEU A N 1
ATOM 826 C CA . LEU A 1 105 ? -4.836 11.031 -5.780 1.00 93.50 105 LEU A CA 1
ATOM 827 C C . LEU A 1 105 ? -6.071 11.913 -5.560 1.00 93.50 105 LEU A C 1
ATOM 829 O O . LEU A 1 105 ? -6.450 12.179 -4.420 1.00 93.50 105 LEU A O 1
ATOM 833 N N . LYS A 1 106 ? -6.710 12.380 -6.639 1.00 93.12 106 LYS A N 1
ATOM 834 C CA . LYS A 1 106 ? -7.948 13.167 -6.541 1.00 93.12 106 LYS A CA 1
ATOM 835 C C . LYS A 1 106 ? -9.106 12.332 -6.003 1.00 93.12 106 LYS A C 1
ATOM 837 O O . LYS A 1 106 ? -9.845 12.816 -5.149 1.00 93.12 106 LYS A O 1
ATOM 842 N N . PHE A 1 107 ? -9.265 11.110 -6.504 1.00 92.94 107 PHE A N 1
ATOM 843 C CA . PHE A 1 107 ? -10.308 10.194 -6.060 1.00 92.94 107 PHE A CA 1
ATOM 844 C C . PHE A 1 107 ? -10.119 9.811 -4.591 1.00 92.94 107 PHE A C 1
ATOM 846 O O . PHE A 1 107 ? -11.048 9.961 -3.803 1.00 92.94 107 PHE A O 1
ATOM 853 N N . ASP A 1 108 ? -8.907 9.416 -4.207 1.00 91.44 108 ASP A N 1
ATOM 854 C CA . ASP A 1 108 ? -8.561 9.042 -2.838 1.00 91.44 108 ASP A CA 1
ATOM 855 C C . ASP A 1 108 ? -8.700 10.237 -1.892 1.00 91.44 108 ASP A C 1
ATOM 857 O O . ASP A 1 108 ? -9.261 10.108 -0.807 1.00 91.44 108 ASP A O 1
ATOM 861 N N . GLY A 1 109 ? -8.276 11.432 -2.315 1.00 90.06 109 GLY A N 1
ATOM 862 C CA . GLY A 1 109 ? -8.468 12.663 -1.549 1.00 90.06 109 GLY A CA 1
ATOM 863 C C . GLY A 1 109 ? -9.946 12.991 -1.314 1.00 90.06 109 GLY A C 1
ATOM 864 O O . GLY A 1 109 ? -10.346 13.276 -0.183 1.00 90.06 109 GLY A O 1
ATOM 865 N N . ALA A 1 110 ? -10.774 12.908 -2.360 1.00 91.50 110 ALA A N 1
ATOM 866 C CA . ALA A 1 110 ? -12.215 13.131 -2.255 1.00 91.50 110 ALA A CA 1
ATOM 867 C C . ALA A 1 110 ? -12.889 12.073 -1.373 1.00 91.50 110 ALA A C 1
ATOM 869 O O . ALA A 1 110 ? -13.680 12.414 -0.493 1.00 91.50 110 ALA A O 1
ATOM 870 N N . ARG A 1 111 ? -12.537 10.798 -1.563 1.00 91.12 111 ARG A N 1
ATOM 871 C CA . ARG A 1 111 ? -13.031 9.680 -0.761 1.00 91.12 111 ARG A CA 1
ATOM 872 C C . ARG A 1 111 ? -12.679 9.856 0.713 1.00 91.12 111 ARG A C 1
ATOM 874 O O . ARG A 1 111 ? -13.576 9.809 1.543 1.00 91.12 111 ARG A O 1
ATOM 881 N N . ASN A 1 112 ? -11.418 10.139 1.034 1.00 91.94 112 ASN A N 1
ATOM 882 C CA . ASN A 1 112 ? -10.969 10.355 2.410 1.00 91.94 112 ASN A CA 1
ATOM 883 C C . ASN A 1 112 ? -11.700 11.533 3.069 1.00 91.94 112 ASN A C 1
ATOM 885 O O . ASN A 1 112 ? -12.098 11.442 4.229 1.00 91.94 112 ASN A O 1
ATOM 889 N N . SER A 1 113 ? -11.921 12.626 2.330 1.00 91.31 113 SER A N 1
ATOM 890 C CA . SER A 1 113 ? -12.690 13.771 2.830 1.00 91.31 113 SER A CA 1
ATOM 891 C C . SER A 1 113 ? -14.149 13.407 3.120 1.00 91.31 113 SER A C 1
ATOM 893 O O . SER A 1 113 ? -14.686 13.812 4.152 1.00 91.31 113 SER A O 1
ATOM 895 N N . LEU A 1 114 ? -14.785 12.623 2.245 1.00 90.62 114 LEU A N 1
ATOM 896 C CA . LEU A 1 114 ? -16.156 12.153 2.440 1.00 90.62 114 LEU A CA 1
ATOM 897 C C . LEU A 1 114 ? -16.267 11.151 3.593 1.00 90.62 114 LEU A C 1
ATOM 899 O O . LEU A 1 114 ? -17.189 11.270 4.392 1.00 90.62 114 LEU A O 1
ATOM 903 N N . GLU A 1 115 ? -15.326 10.215 3.723 1.00 90.69 115 GLU A N 1
ATOM 904 C CA . GLU A 1 115 ? -15.283 9.261 4.835 1.00 90.69 115 GLU A CA 1
ATOM 905 C C . GLU A 1 115 ? -15.083 9.975 6.177 1.00 90.69 115 GLU A C 1
ATOM 907 O O . GLU A 1 115 ? -15.784 9.677 7.144 1.00 90.69 115 GLU A O 1
ATOM 912 N N . LEU A 1 116 ? -14.182 10.962 6.244 1.00 89.44 116 LEU A N 1
ATOM 913 C CA . LEU A 1 116 ? -13.997 11.776 7.446 1.00 89.44 116 LEU A CA 1
ATOM 914 C C . LEU A 1 116 ? -15.282 12.532 7.799 1.00 89.44 116 LEU A C 1
ATOM 916 O O . LEU A 1 116 ? -15.733 12.484 8.941 1.00 89.44 116 LEU A O 1
ATOM 920 N N . ARG A 1 117 ? -15.914 13.166 6.807 1.00 88.56 117 ARG A N 1
ATOM 921 C CA . ARG A 1 117 ? -17.179 13.877 7.004 1.00 88.56 117 ARG A CA 1
ATOM 922 C C . ARG A 1 117 ? -18.309 12.941 7.439 1.00 88.56 117 ARG A C 1
ATOM 924 O O . ARG A 1 117 ? -19.121 13.325 8.272 1.00 88.56 117 ARG A O 1
ATOM 931 N N . ALA A 1 118 ? -18.370 11.720 6.912 1.00 88.25 118 ALA A N 1
ATOM 932 C CA . ALA A 1 118 ? -19.343 10.717 7.338 1.00 88.25 118 ALA A CA 1
ATOM 933 C C . ALA A 1 118 ? -19.132 10.317 8.809 1.00 88.25 118 ALA A C 1
ATOM 935 O O . ALA A 1 118 ? -20.095 10.266 9.574 1.00 88.25 118 ALA A O 1
ATOM 936 N N . ARG A 1 119 ? -17.877 10.158 9.252 1.00 87.75 119 ARG A N 1
ATOM 937 C CA . ARG A 1 119 ? -17.541 9.931 10.672 1.00 87.75 119 ARG A CA 1
ATOM 938 C C . ARG A 1 119 ? -17.923 11.124 11.557 1.00 87.75 119 ARG A C 1
ATOM 940 O O . ARG A 1 119 ? -18.472 10.944 12.640 1.00 87.75 119 ARG A O 1
ATOM 947 N N . GLU A 1 120 ? -17.707 12.353 11.090 1.00 87.50 120 GLU A N 1
ATOM 948 C CA . GLU A 1 120 ? -18.130 13.583 11.784 1.00 87.50 120 GLU A CA 1
ATOM 949 C C . GLU A 1 120 ? -19.653 13.779 11.827 1.00 87.50 120 GLU A C 1
ATOM 951 O O . GLU A 1 120 ? -20.164 14.493 12.688 1.00 87.50 120 GLU A O 1
ATOM 956 N N . LEU A 1 121 ? -20.400 13.166 10.913 1.00 88.44 121 LEU A N 1
ATOM 957 C CA . LEU A 1 121 ? -21.864 13.212 10.894 1.00 88.44 121 LEU A CA 1
ATOM 958 C C . LEU A 1 121 ? -22.508 11.969 11.513 1.00 88.44 121 LEU A C 1
ATOM 960 O O . LEU A 1 121 ? -23.730 11.917 11.640 1.00 88.44 121 LEU A O 1
ATOM 964 N N . SER A 1 122 ? -21.702 10.988 11.917 1.00 87.31 122 SER A N 1
ATOM 965 C CA . SER A 1 122 ? -22.191 9.763 12.536 1.00 87.31 122 SER A CA 1
ATOM 966 C C . SER A 1 122 ? -22.914 10.056 13.855 1.00 87.31 122 SER A C 1
ATOM 968 O O . SER A 1 122 ? -22.550 11.004 14.565 1.00 87.31 122 SER A O 1
ATOM 970 N N . PRO A 1 123 ? -23.920 9.241 14.220 1.00 87.31 123 PRO A N 1
ATOM 971 C CA . PRO A 1 123 ? -24.630 9.394 15.481 1.00 87.31 123 PRO A CA 1
ATOM 972 C C . PRO A 1 123 ? -23.682 9.436 16.684 1.00 87.31 123 PRO A C 1
ATOM 974 O O . PRO A 1 123 ? -22.713 8.676 16.756 1.00 87.31 123 PRO A O 1
ATOM 977 N N . GLN A 1 124 ? -23.989 10.298 17.660 1.00 86.50 124 GLN A N 1
ATOM 978 C CA . GLN A 1 124 ? -23.127 10.522 18.828 1.00 86.50 124 GLN A CA 1
ATOM 979 C C . GLN A 1 124 ? -22.782 9.218 19.559 1.00 86.50 124 GLN A C 1
ATOM 981 O O . GLN A 1 124 ? -21.627 9.020 19.918 1.00 86.50 124 GLN A O 1
ATOM 986 N N . PHE A 1 125 ? -23.745 8.300 19.696 1.00 87.00 125 PHE A N 1
ATOM 987 C CA . PHE A 1 125 ? -23.538 7.030 20.394 1.00 87.00 125 PHE A CA 1
ATOM 988 C C . PHE A 1 125 ? -22.428 6.168 19.770 1.00 87.00 125 PHE A C 1
ATOM 990 O O . PHE A 1 125 ? -21.725 5.480 20.503 1.00 87.00 125 PHE A O 1
ATOM 997 N N . MET A 1 126 ? -22.235 6.216 18.444 1.00 91.06 126 MET A N 1
ATOM 998 C CA . MET A 1 126 ? -21.164 5.470 17.771 1.00 91.06 126 MET A CA 1
ATOM 999 C C . MET A 1 126 ? -19.796 6.093 18.021 1.00 91.06 126 MET A C 1
ATOM 1001 O O . MET A 1 126 ? -18.814 5.377 18.204 1.00 91.06 126 MET A O 1
ATOM 1005 N N . ARG A 1 127 ? -19.726 7.429 18.018 1.00 88.25 127 ARG A N 1
ATOM 1006 C CA . ARG A 1 127 ? -18.481 8.157 18.291 1.00 88.25 127 ARG A CA 1
ATOM 1007 C C . ARG A 1 127 ? -18.037 7.949 19.729 1.00 88.25 127 ARG A C 1
ATOM 1009 O O . ARG A 1 127 ? -16.897 7.560 19.954 1.00 88.25 127 ARG A O 1
ATOM 1016 N N . ASP A 1 128 ? -18.972 8.091 20.665 1.00 90.19 128 ASP A N 1
ATOM 1017 C CA . ASP A 1 128 ? -18.735 7.814 22.079 1.00 90.19 128 ASP A CA 1
ATOM 1018 C C . ASP A 1 128 ? -18.305 6.355 22.271 1.00 90.19 128 ASP A C 1
ATOM 1020 O O . ASP A 1 128 ? -17.326 6.081 22.950 1.00 90.19 128 ASP A O 1
ATOM 1024 N N . ALA A 1 129 ? -18.976 5.394 21.624 1.00 92.19 129 ALA A N 1
ATOM 1025 C CA . ALA A 1 129 ? -18.583 3.986 21.683 1.00 92.19 129 ALA A CA 1
ATOM 1026 C C . ALA A 1 129 ? -17.157 3.737 21.162 1.00 92.19 129 ALA A C 1
ATOM 1028 O O . ALA A 1 129 ? -16.415 2.953 21.753 1.00 92.19 129 ALA A O 1
ATOM 1029 N N . TYR A 1 130 ? -16.756 4.404 20.079 1.00 93.56 130 TYR A N 1
ATOM 1030 C CA . TYR A 1 130 ? -15.408 4.287 19.526 1.00 93.56 130 TYR A CA 1
ATOM 1031 C C . TYR A 1 130 ? -14.339 4.837 20.487 1.00 93.56 130 TYR A C 1
ATOM 1033 O O . TYR A 1 130 ? -13.329 4.171 20.739 1.00 93.56 130 TYR A O 1
ATOM 1041 N N . GLU A 1 131 ? -14.576 6.019 21.064 1.00 92.00 131 GLU A N 1
ATOM 1042 C CA . GLU A 1 131 ? -13.699 6.627 22.075 1.00 92.00 131 GLU A CA 1
ATOM 1043 C C . GLU A 1 131 ? -13.636 5.788 23.360 1.00 92.00 131 GLU A C 1
ATOM 1045 O O . GLU A 1 131 ? -12.564 5.589 23.937 1.00 92.00 131 GLU A O 1
ATOM 1050 N N . ASP A 1 132 ? -14.771 5.234 23.786 1.00 91.94 132 ASP A N 1
ATOM 1051 C CA . ASP A 1 132 ? -14.859 4.312 24.912 1.00 91.94 132 ASP A CA 1
ATOM 1052 C C . ASP A 1 132 ? -13.962 3.101 24.687 1.00 91.94 132 ASP A C 1
ATOM 1054 O O . ASP A 1 132 ? -13.119 2.805 25.528 1.00 91.94 132 ASP A O 1
ATOM 1058 N N . LEU A 1 133 ? -14.071 2.434 23.541 1.00 93.50 133 LEU A N 1
ATOM 1059 C CA . LEU A 1 133 ? -13.220 1.286 23.233 1.00 93.50 133 LEU A CA 1
ATOM 1060 C C . LEU A 1 133 ? -11.726 1.642 23.244 1.00 93.50 133 LEU A C 1
ATOM 1062 O O . LEU A 1 133 ? -10.922 0.843 23.718 1.00 93.50 133 LEU A O 1
ATOM 1066 N N . ALA A 1 134 ? -11.346 2.842 22.790 1.00 92.50 134 ALA A N 1
ATOM 1067 C CA . ALA A 1 134 ? -9.948 3.282 22.819 1.00 92.50 134 ALA A CA 1
ATOM 1068 C C . ALA A 1 134 ? -9.426 3.440 24.254 1.00 92.50 134 ALA A C 1
ATOM 1070 O O . ALA A 1 134 ? -8.319 3.013 24.580 1.00 92.50 134 ALA A O 1
ATOM 1071 N N . ILE A 1 135 ? -10.243 4.014 25.136 1.00 91.50 135 ILE A N 1
ATOM 1072 C CA . ILE A 1 135 ? -9.891 4.167 26.549 1.00 91.50 135 ILE A CA 1
ATOM 1073 C C . ILE A 1 135 ? -9.901 2.806 27.259 1.00 91.50 135 ILE A C 1
ATOM 1075 O O . ILE A 1 135 ? -9.042 2.549 28.103 1.00 91.50 135 ILE A O 1
ATOM 1079 N N . LEU A 1 136 ? -10.818 1.907 26.889 1.00 92.44 136 LEU A N 1
ATOM 1080 C CA . LEU A 1 136 ? -10.859 0.541 27.402 1.00 92.44 136 LEU A CA 1
ATOM 1081 C C . LEU A 1 136 ? -9.580 -0.235 27.055 1.00 92.44 136 LEU A C 1
ATOM 1083 O O . LEU A 1 136 ? -9.045 -0.898 27.940 1.00 92.44 136 LEU A O 1
ATOM 1087 N N . ASP A 1 137 ? -9.050 -0.108 25.829 1.00 93.31 137 ASP A N 1
ATOM 1088 C CA . ASP A 1 137 ? -7.759 -0.716 25.447 1.00 93.31 137 ASP A CA 1
ATOM 1089 C C . ASP A 1 137 ? -6.622 -0.225 26.356 1.00 93.31 137 ASP A C 1
ATOM 1091 O O . ASP A 1 137 ? -5.836 -1.026 26.863 1.00 93.31 137 ASP A O 1
ATOM 1095 N N . GLY A 1 138 ? -6.590 1.081 26.646 1.00 90.25 138 GLY A N 1
ATOM 1096 C CA . GLY A 1 138 ? -5.625 1.672 27.577 1.00 90.25 138 GLY A CA 1
ATOM 109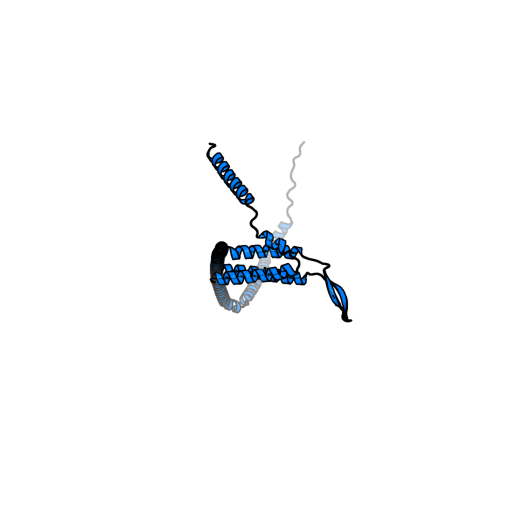7 C C . GLY A 1 138 ? -5.717 1.087 28.991 1.00 90.25 138 GLY A C 1
ATOM 1098 O O . GLY A 1 138 ? -4.695 0.761 29.599 1.00 90.25 138 GLY A O 1
ATOM 1099 N N . HIS A 1 139 ? -6.932 0.883 29.510 1.00 89.94 139 HIS A N 1
ATOM 1100 C CA . HIS A 1 139 ? -7.127 0.240 30.814 1.00 89.94 139 HIS A CA 1
ATOM 1101 C C . HIS A 1 139 ? -6.715 -1.232 30.810 1.00 89.94 139 HIS A C 1
ATOM 1103 O O . HIS A 1 139 ? -6.081 -1.677 31.767 1.00 89.94 139 HIS A O 1
ATOM 1109 N N . VAL A 1 140 ? -7.039 -1.975 29.746 1.00 90.50 140 VAL A N 1
ATOM 1110 C CA . VAL A 1 140 ? -6.638 -3.379 29.584 1.00 90.50 140 VAL A CA 1
ATOM 1111 C C . VAL A 1 140 ? -5.119 -3.496 29.547 1.00 90.50 140 VAL A C 1
ATOM 1113 O O . VAL A 1 140 ? -4.569 -4.348 30.239 1.00 90.50 140 VAL A O 1
ATOM 1116 N N . GLN A 1 141 ? -4.425 -2.611 28.826 1.00 88.88 141 GLN A N 1
ATOM 1117 C CA . GLN A 1 141 ? -2.961 -2.583 28.792 1.00 88.88 141 GLN A CA 1
ATOM 1118 C C . GLN A 1 141 ? -2.348 -2.414 30.193 1.00 88.88 141 GLN A C 1
ATOM 1120 O O . GLN A 1 141 ? -1.336 -3.043 30.501 1.00 88.88 141 GLN A O 1
ATOM 1125 N N . GLY A 1 142 ? -2.985 -1.623 31.062 1.00 86.00 142 GLY A N 1
ATOM 1126 C CA . GLY A 1 142 ? -2.585 -1.454 32.461 1.00 86.00 142 GLY A CA 1
ATOM 1127 C C . GLY A 1 142 ? -2.821 -2.675 33.361 1.00 86.00 142 GLY A C 1
ATOM 1128 O O . GLY A 1 142 ? -2.309 -2.698 34.476 1.00 86.00 142 GLY A O 1
ATOM 1129 N N . GLN A 1 143 ? -3.561 -3.695 32.907 1.00 86.44 143 GLN A N 1
ATOM 1130 C CA . GLN A 1 143 ? -3.836 -4.915 33.680 1.00 86.44 143 GLN A CA 1
ATOM 1131 C C . GLN A 1 143 ? -2.814 -6.039 33.456 1.00 86.44 143 GLN A C 1
ATOM 1133 O O . GLN A 1 143 ? -3.048 -7.166 33.896 1.00 86.44 143 GLN A O 1
ATOM 1138 N N . PHE A 1 144 ? -1.685 -5.779 32.792 1.00 83.94 144 PHE A N 1
ATOM 1139 C CA . PHE A 1 144 ? -0.665 -6.807 32.589 1.00 83.94 144 PHE A CA 1
ATOM 1140 C C . PHE A 1 144 ? -0.055 -7.280 33.906 1.00 83.94 144 PHE A C 1
ATOM 1142 O O . PHE A 1 144 ? 0.419 -6.488 34.719 1.00 83.94 144 PHE A O 1
ATOM 1149 N N . ARG A 1 145 ? -0.056 -8.600 34.103 1.00 80.00 145 ARG A N 1
ATOM 1150 C CA . ARG A 1 145 ? 0.514 -9.270 35.270 1.00 80.00 145 ARG A CA 1
ATOM 1151 C C . ARG A 1 145 ? 1.393 -10.420 34.796 1.00 80.00 145 ARG A C 1
ATOM 1153 O O . ARG A 1 145 ? 0.945 -11.328 34.094 1.00 80.00 145 ARG A O 1
ATOM 1160 N N . TYR A 1 146 ? 2.658 -10.366 35.196 1.00 70.69 146 TYR A N 1
ATOM 1161 C CA . TYR A 1 146 ? 3.628 -11.428 34.933 1.00 70.69 146 TYR A CA 1
ATOM 1162 C C . TYR A 1 146 ? 3.437 -12.616 35.889 1.00 70.69 146 TYR A C 1
ATOM 1164 O O . TYR A 1 146 ? 3.618 -13.764 35.497 1.00 70.69 146 TYR A O 1
ATOM 1172 N N . GLU A 1 147 ? 2.985 -12.338 37.113 1.00 64.69 147 GLU A N 1
ATOM 1173 C CA . GLU A 1 147 ? 2.749 -13.330 38.161 1.00 64.69 147 GLU A CA 1
ATOM 1174 C C . GLU A 1 147 ? 1.249 -13.423 38.469 1.00 64.69 147 GLU A C 1
ATOM 1176 O O . GLU A 1 147 ? 0.750 -12.859 39.441 1.00 64.69 147 GLU A O 1
ATOM 1181 N N . HIS A 1 148 ? 0.491 -14.086 37.595 1.00 65.44 148 HIS A N 1
ATOM 1182 C CA . HIS A 1 148 ? -0.899 -14.436 37.871 1.00 65.44 148 HIS A CA 1
ATOM 1183 C C . HIS A 1 148 ? -0.958 -15.859 38.428 1.00 65.44 148 HIS A C 1
ATOM 1185 O O . HIS A 1 148 ? -0.755 -16.836 37.705 1.00 65.44 148 HIS A O 1
ATOM 1191 N N . GLU A 1 149 ? -1.210 -15.968 39.731 1.00 64.31 149 GLU A N 1
ATOM 1192 C CA . GLU A 1 149 ? -1.438 -17.245 40.400 1.00 64.31 149 GLU A CA 1
ATOM 1193 C C . GLU A 1 149 ? -2.815 -17.791 40.019 1.00 64.31 149 GLU A C 1
ATOM 1195 O O . GLU A 1 149 ? -3.853 -17.248 40.400 1.00 64.31 149 GLU A O 1
ATOM 1200 N N . SER A 1 150 ? -2.821 -18.884 39.265 1.00 64.25 150 SER A N 1
ATOM 1201 C CA . SER A 1 150 ? -4.022 -19.659 38.977 1.00 64.25 150 SER A CA 1
ATOM 1202 C C . SER A 1 150 ? -3.976 -20.972 39.752 1.00 64.25 150 SER A C 1
ATOM 1204 O O . SER A 1 150 ? -2.934 -21.621 39.858 1.00 64.25 150 SER A O 1
ATOM 1206 N N . VAL A 1 151 ? -5.105 -21.366 40.340 1.00 64.44 151 VAL A N 1
ATOM 1207 C CA . VAL A 1 151 ? -5.236 -22.685 40.963 1.00 64.44 151 VAL A CA 1
ATOM 1208 C C . VAL A 1 151 ? -5.662 -23.653 39.870 1.00 64.44 151 VAL A C 1
ATOM 1210 O O . VAL A 1 151 ? -6.783 -23.564 39.374 1.00 64.44 151 VAL A O 1
ATOM 1213 N N . ALA A 1 152 ? -4.766 -24.558 39.489 1.00 70.00 152 ALA A N 1
ATOM 1214 C CA . ALA A 1 152 ? -5.046 -25.613 38.526 1.00 70.00 152 ALA A CA 1
ATOM 1215 C C . ALA A 1 152 ? -5.109 -26.970 39.234 1.00 70.00 152 ALA A C 1
ATOM 1217 O O . ALA A 1 152 ? -4.348 -27.241 40.172 1.00 70.00 152 ALA A O 1
ATOM 1218 N N . ASP A 1 153 ? -5.997 -27.844 38.766 1.00 69.69 153 ASP A N 1
ATOM 1219 C CA . ASP A 1 153 ? -6.011 -29.231 39.211 1.00 69.69 153 ASP A CA 1
ATOM 1220 C C . ASP A 1 153 ? -4.778 -29.936 38.645 1.00 69.69 153 ASP A C 1
ATOM 1222 O O . ASP A 1 153 ? -4.587 -30.065 37.434 1.00 69.69 153 ASP A O 1
ATOM 1226 N N . GLY A 1 154 ? -3.886 -30.361 39.536 1.00 66.38 154 GLY A N 1
ATOM 1227 C CA . GLY A 1 154 ? -2.753 -31.179 39.151 1.00 66.38 154 GLY A CA 1
ATOM 1228 C C . GLY A 1 154 ? -3.230 -32.536 38.642 1.00 66.38 154 GLY A C 1
ATOM 1229 O O . GLY A 1 154 ? -4.245 -33.064 39.087 1.00 66.38 154 GLY A O 1
ATOM 1230 N N . TRP A 1 155 ? -2.429 -33.156 37.778 1.00 66.25 155 TRP A N 1
ATOM 1231 C CA . TRP A 1 155 ? -2.673 -34.503 37.242 1.00 66.25 155 TRP A CA 1
ATOM 1232 C C . TRP A 1 155 ? -2.985 -35.572 38.316 1.00 66.25 155 TRP A C 1
ATOM 1234 O O . TRP A 1 155 ? -3.650 -36.561 38.037 1.00 66.25 155 TRP A O 1
ATOM 1244 N N . PHE A 1 156 ? -2.539 -35.362 39.560 1.00 72.62 156 PHE A N 1
ATOM 1245 C CA . PHE A 1 156 ? -2.784 -36.247 40.707 1.00 72.62 156 PHE A CA 1
ATOM 1246 C C . PHE A 1 156 ? -3.941 -35.797 41.624 1.00 72.62 156 PHE A C 1
ATOM 1248 O O . PHE A 1 156 ? -4.002 -36.213 42.777 1.00 72.62 156 PHE A O 1
ATOM 1255 N N . GLY A 1 157 ? -4.832 -34.914 41.161 1.00 71.38 157 GLY A N 1
ATOM 1256 C CA . GLY A 1 157 ? -5.992 -34.433 41.928 1.00 71.38 157 GLY A CA 1
ATOM 1257 C C . GLY A 1 157 ? -5.665 -33.448 43.060 1.00 71.38 157 GLY A C 1
ATOM 1258 O O . GLY A 1 157 ? -6.553 -33.042 43.804 1.00 71.38 157 GLY A O 1
ATOM 1259 N N . GLY A 1 158 ? -4.397 -33.051 43.207 1.00 70.50 158 GLY A N 1
ATOM 1260 C CA . GLY A 1 158 ? -3.977 -32.005 44.138 1.00 70.50 158 GLY A CA 1
ATOM 1261 C C . GLY A 1 158 ? -4.0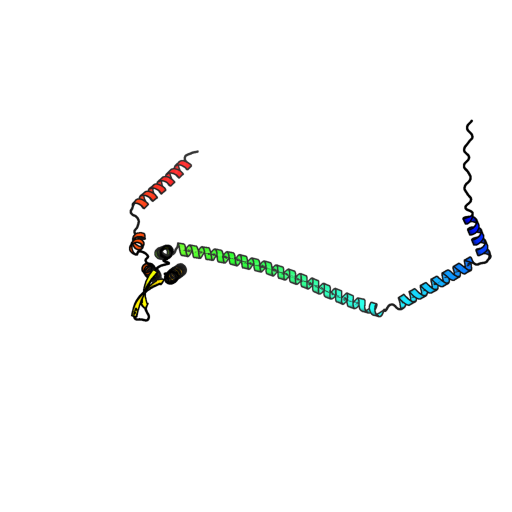31 -30.625 43.486 1.00 70.50 158 GLY A C 1
ATOM 1262 O O . GLY A 1 158 ? -3.530 -30.454 42.374 1.00 70.50 158 GLY A O 1
ATOM 1263 N N . ARG A 1 159 ? -4.581 -29.630 44.191 1.00 67.88 159 ARG A N 1
ATOM 1264 C CA . ARG A 1 159 ? -4.544 -28.222 43.763 1.00 67.88 159 ARG A CA 1
ATOM 1265 C C . ARG A 1 159 ? -3.090 -27.749 43.685 1.00 67.88 159 ARG A C 1
ATOM 1267 O O . ARG A 1 159 ? -2.372 -27.821 44.681 1.00 67.88 159 ARG A O 1
ATOM 1274 N N . ARG A 1 160 ? -2.653 -27.277 42.516 1.00 65.69 160 ARG A N 1
ATOM 1275 C CA . ARG A 1 160 ? -1.343 -26.641 42.315 1.00 65.69 160 ARG A CA 1
ATOM 1276 C C . ARG A 1 160 ? -1.544 -25.170 41.975 1.00 65.69 160 ARG A C 1
ATOM 1278 O O . ARG A 1 160 ? -2.346 -24.845 41.104 1.00 65.69 160 ARG A O 1
ATOM 1285 N N . THR A 1 161 ? -0.798 -24.297 42.642 1.00 69.69 161 THR A N 1
ATOM 1286 C CA . THR A 1 161 ? -0.689 -22.891 42.246 1.00 69.69 161 THR A CA 1
ATOM 1287 C C . THR A 1 161 ? 0.274 -22.810 41.069 1.00 69.69 161 THR A C 1
ATOM 1289 O O . THR A 1 161 ? 1.437 -23.194 41.195 1.00 69.69 161 THR A O 1
ATOM 1292 N N . VAL A 1 162 ? -0.213 -22.367 39.915 1.00 68.38 162 VAL A N 1
ATOM 1293 C CA . VAL A 1 162 ? 0.595 -22.135 38.719 1.00 68.38 162 VAL A CA 1
ATOM 1294 C C . VAL A 1 162 ? 0.688 -20.633 38.511 1.00 68.38 162 VAL A C 1
ATOM 1296 O O . VAL A 1 162 ? -0.321 -19.961 38.299 1.00 68.38 162 VAL A O 1
ATOM 1299 N N . THR A 1 163 ? 1.906 -20.109 38.573 1.00 65.88 163 THR A N 1
ATOM 1300 C CA . THR A 1 163 ? 2.198 -18.721 38.223 1.00 65.88 163 THR A CA 1
ATOM 1301 C C . THR A 1 163 ? 2.320 -18.630 36.706 1.00 65.88 163 THR A C 1
ATOM 1303 O O . THR A 1 163 ? 3.283 -19.116 36.116 1.00 65.88 163 THR A O 1
ATOM 1306 N N . THR A 1 164 ? 1.312 -18.048 36.068 1.00 71.62 164 THR A N 1
ATOM 1307 C CA . THR A 1 164 ? 1.255 -17.816 34.617 1.00 71.62 164 THR A CA 1
ATOM 1308 C C . THR A 1 164 ? 1.151 -16.324 34.332 1.00 71.62 164 THR A C 1
ATOM 1310 O O . THR A 1 164 ? 0.659 -15.574 35.167 1.00 71.62 164 THR A O 1
ATOM 1313 N N . SER A 1 165 ? 1.577 -15.869 33.156 1.00 80.81 165 SER A N 1
ATOM 1314 C CA . SER A 1 165 ? 1.272 -14.506 32.709 1.00 80.81 165 SER A CA 1
ATOM 1315 C C . SER A 1 165 ? -0.155 -14.442 32.155 1.00 80.81 165 SER A C 1
ATOM 1317 O O . SER A 1 165 ? -0.614 -15.388 31.518 1.00 80.81 165 SER A O 1
ATOM 1319 N N . ASN A 1 166 ? -0.850 -13.314 32.331 1.00 84.94 166 ASN A N 1
ATOM 1320 C CA . ASN A 1 166 ? -2.149 -13.069 31.689 1.00 84.94 166 ASN A CA 1
ATOM 1321 C C . ASN A 1 166 ? -2.039 -12.536 30.242 1.00 84.94 166 ASN A C 1
ATOM 1323 O O . ASN A 1 166 ? -3.033 -12.061 29.688 1.00 84.94 166 ASN A O 1
ATOM 1327 N N . GLY A 1 167 ? -0.851 -12.610 29.628 1.00 86.44 167 GLY A N 1
ATOM 1328 C CA . GLY A 1 167 ? -0.561 -12.048 28.306 1.00 86.44 167 GLY A CA 1
ATOM 1329 C C . GLY A 1 167 ? -1.499 -12.525 27.194 1.00 86.44 167 GLY A C 1
ATOM 1330 O O . GLY A 1 167 ? -2.000 -11.696 26.437 1.00 86.44 167 GLY A O 1
ATOM 1331 N N . ASP A 1 168 ? -1.809 -13.822 27.131 1.00 87.19 168 ASP A N 1
ATOM 1332 C CA . ASP A 1 168 ? -2.690 -14.377 26.089 1.00 87.19 168 ASP A CA 1
ATOM 1333 C C . ASP A 1 168 ? -4.132 -13.872 26.226 1.00 87.19 168 ASP A C 1
ATOM 1335 O O . ASP A 1 168 ? -4.763 -13.472 25.246 1.00 87.19 168 ASP A O 1
ATOM 1339 N N . ALA A 1 169 ? -4.645 -13.823 27.459 1.00 87.75 169 ALA A N 1
ATOM 1340 C CA . ALA A 1 169 ? -5.983 -13.313 27.746 1.00 87.75 169 ALA A CA 1
ATOM 1341 C C . ALA A 1 169 ? -6.086 -11.808 27.447 1.00 87.75 169 ALA A C 1
ATOM 1343 O O . ALA A 1 169 ? -7.091 -11.341 26.906 1.00 87.75 169 ALA A O 1
ATOM 1344 N N . MET A 1 170 ? -5.024 -11.051 27.732 1.00 91.88 170 MET A N 1
ATOM 1345 C CA . MET A 1 170 ? -4.932 -9.652 27.325 1.00 91.88 170 MET A CA 1
ATOM 1346 C C . MET A 1 170 ? -4.913 -9.498 25.810 1.00 91.88 170 MET A C 1
ATOM 1348 O O . MET A 1 170 ? -5.676 -8.694 25.284 1.00 91.88 170 MET A O 1
ATOM 1352 N N . LEU A 1 171 ? -4.085 -10.261 25.096 1.00 91.69 171 LEU A N 1
ATOM 1353 C CA . LEU A 1 171 ? -4.011 -10.190 23.639 1.00 91.69 171 LEU A CA 1
ATOM 1354 C C . LEU A 1 171 ? -5.375 -10.485 22.996 1.00 91.69 171 LEU A C 1
ATOM 1356 O O . LEU A 1 171 ? -5.798 -9.755 22.097 1.00 91.69 171 LEU A O 1
ATOM 1360 N N . ALA A 1 172 ? -6.093 -11.493 23.495 1.00 92.62 172 ALA A N 1
ATOM 1361 C CA . ALA A 1 172 ? -7.444 -11.820 23.044 1.00 92.62 172 ALA A CA 1
ATOM 1362 C C . ALA A 1 172 ? -8.438 -10.666 23.285 1.00 92.62 172 ALA A C 1
ATOM 1364 O O . ALA A 1 172 ? -9.199 -10.298 22.384 1.00 92.62 172 ALA A O 1
ATOM 1365 N N . CYS A 1 173 ? -8.390 -10.041 24.465 1.00 93.25 173 CYS A N 1
ATOM 1366 C CA . CYS A 1 173 ? -9.245 -8.898 24.789 1.00 93.25 173 CYS A CA 1
ATOM 1367 C C . CYS A 1 173 ? -8.951 -7.684 23.904 1.00 93.25 173 CYS A C 1
ATOM 1369 O O . CYS A 1 173 ? -9.868 -7.106 23.321 1.00 93.25 173 CYS A O 1
ATOM 1371 N N . ARG A 1 174 ? -7.674 -7.345 23.718 1.00 94.31 174 ARG A N 1
ATOM 1372 C CA . ARG A 1 174 ? -7.255 -6.239 22.849 1.00 94.31 174 ARG A CA 1
ATOM 1373 C C . ARG A 1 174 ? -7.624 -6.478 21.389 1.00 94.31 174 ARG A C 1
ATOM 1375 O O . ARG A 1 174 ? -8.043 -5.551 20.704 1.00 94.31 174 ARG A O 1
ATOM 1382 N N . THR A 1 175 ? -7.539 -7.724 20.925 1.00 95.25 175 THR A N 1
ATOM 1383 C CA . THR A 1 175 ? -8.002 -8.106 19.581 1.00 95.25 175 THR A CA 1
ATOM 1384 C C . THR A 1 175 ? -9.507 -7.878 19.442 1.00 95.25 175 THR A C 1
ATOM 1386 O O . THR A 1 175 ? -9.940 -7.239 18.488 1.00 95.25 175 THR A O 1
ATOM 1389 N N . THR A 1 176 ? -10.296 -8.290 20.441 1.00 95.31 176 THR A N 1
ATOM 1390 C CA . THR A 1 176 ? -11.748 -8.042 20.468 1.00 95.31 176 THR A CA 1
ATOM 1391 C C . THR A 1 176 ? -12.068 -6.545 20.422 1.00 95.31 176 THR A C 1
ATOM 1393 O O . THR A 1 176 ? -12.950 -6.126 19.674 1.00 95.31 176 THR A O 1
ATOM 1396 N N . ILE A 1 177 ? -11.341 -5.723 21.186 1.00 95.06 177 ILE A N 1
ATOM 1397 C CA . ILE A 1 177 ? -11.508 -4.262 21.188 1.00 95.06 177 ILE A CA 1
ATOM 1398 C C . ILE A 1 177 ? -11.165 -3.671 19.815 1.00 95.06 177 ILE A C 1
ATOM 1400 O O . ILE A 1 177 ? -11.939 -2.880 19.276 1.00 95.06 177 ILE A O 1
ATOM 1404 N N . ALA A 1 178 ? -10.039 -4.075 19.226 1.00 95.94 178 ALA A N 1
ATOM 1405 C CA . ALA A 1 178 ? -9.605 -3.596 17.918 1.00 95.94 178 ALA A CA 1
ATOM 1406 C C . ALA A 1 178 ? -10.599 -3.971 16.808 1.00 95.94 178 ALA A C 1
ATOM 1408 O O . ALA A 1 178 ? -10.899 -3.156 15.934 1.00 95.94 178 ALA A O 1
ATOM 1409 N N . ASP A 1 179 ? -11.147 -5.183 16.845 1.00 96.75 179 ASP A N 1
ATOM 1410 C CA . ASP A 1 179 ? -12.137 -5.629 15.868 1.00 96.75 179 ASP A CA 1
ATOM 1411 C C . ASP A 1 179 ? -13.484 -4.921 16.057 1.00 96.75 179 ASP A C 1
ATOM 1413 O O . ASP A 1 179 ? -14.107 -4.522 15.070 1.00 96.75 179 ASP A O 1
ATOM 1417 N N . ALA A 1 180 ? -13.891 -4.648 17.301 1.00 95.69 180 ALA A N 1
ATOM 1418 C CA . ALA A 1 180 ? -15.055 -3.815 17.592 1.00 95.69 180 ALA A CA 1
ATOM 1419 C C . ALA A 1 180 ? -14.878 -2.374 17.075 1.00 95.69 180 ALA A C 1
ATOM 1421 O O . ALA A 1 180 ? -15.789 -1.832 16.449 1.00 95.69 180 ALA A O 1
ATOM 1422 N N . GLN A 1 181 ? -13.698 -1.769 17.247 1.00 95.62 181 GLN A N 1
ATOM 1423 C CA . GLN A 1 181 ? -13.388 -0.444 16.695 1.00 95.62 181 GLN A CA 1
ATOM 1424 C C . GLN A 1 181 ? -13.445 -0.421 15.165 1.00 95.62 181 GLN A C 1
ATOM 1426 O O . GLN A 1 181 ? -14.052 0.481 14.585 1.00 95.62 181 GLN A O 1
ATOM 1431 N N . LYS A 1 182 ? -12.857 -1.423 14.498 1.00 95.38 182 LYS A N 1
ATOM 1432 C CA . LYS A 1 182 ? -12.939 -1.558 13.035 1.00 95.38 182 LYS A CA 1
ATOM 1433 C C . LYS A 1 182 ? -14.387 -1.703 12.572 1.00 95.38 182 LYS A C 1
ATOM 1435 O O . LYS A 1 182 ? -14.775 -1.063 11.597 1.00 95.38 182 LYS A O 1
ATOM 1440 N N . ARG A 1 183 ? -15.191 -2.512 13.274 1.00 95.56 183 ARG A N 1
ATOM 1441 C CA . ARG A 1 183 ? -16.610 -2.693 12.950 1.00 95.56 183 ARG A CA 1
ATOM 1442 C C . ARG A 1 183 ? -17.388 -1.389 13.109 1.00 95.56 183 ARG A C 1
ATOM 1444 O O . ARG A 1 183 ? -18.133 -1.054 12.197 1.00 95.56 183 ARG A O 1
ATOM 1451 N N . LEU A 1 184 ? -17.168 -0.628 14.183 1.00 94.00 184 LEU A N 1
ATOM 1452 C CA . LEU A 1 184 ? -17.807 0.681 14.371 1.00 94.00 184 LEU A CA 1
ATOM 1453 C C . LEU A 1 184 ? -17.436 1.671 13.265 1.00 94.00 184 LEU A C 1
ATOM 1455 O O . LEU A 1 184 ? -18.315 2.341 12.734 1.00 94.00 184 LEU A O 1
ATOM 1459 N N . LEU A 1 185 ? -16.163 1.730 12.862 1.00 92.62 185 LEU A N 1
ATOM 1460 C CA . LEU A 1 185 ? -15.741 2.582 11.745 1.00 92.62 185 LEU A CA 1
ATOM 1461 C C . LEU A 1 185 ? -16.408 2.191 10.422 1.00 92.62 185 LEU A C 1
ATOM 1463 O O . LEU A 1 185 ? -16.715 3.071 9.622 1.00 92.62 185 LEU A O 1
ATOM 1467 N N . ALA A 1 186 ? -16.639 0.896 10.190 1.00 93.12 186 ALA A N 1
ATOM 1468 C CA . ALA A 1 186 ? -17.400 0.431 9.034 1.00 93.12 186 ALA A CA 1
ATOM 1469 C C . ALA A 1 186 ? -18.882 0.828 9.140 1.00 93.12 186 ALA A C 1
ATOM 1471 O O . ALA A 1 186 ? -19.430 1.372 8.186 1.00 93.12 186 ALA A O 1
ATOM 1472 N N . MET A 1 187 ? -19.503 0.652 10.313 1.00 92.94 187 MET A N 1
ATOM 1473 C CA . MET A 1 187 ? -20.902 1.034 10.558 1.00 92.94 187 MET A CA 1
ATOM 1474 C C . MET A 1 187 ? -21.155 2.529 10.339 1.00 92.94 187 MET A C 1
ATOM 1476 O O . MET A 1 187 ? -22.201 2.895 9.817 1.00 92.94 187 MET A O 1
ATOM 1480 N N . MET A 1 188 ? -20.188 3.392 10.665 1.00 91.44 188 MET A N 1
ATOM 1481 C CA . MET A 1 188 ? -20.260 4.839 10.401 1.00 91.44 188 MET A CA 1
ATOM 1482 C C . MET A 1 188 ? -20.377 5.192 8.907 1.00 91.44 188 MET A C 1
ATOM 1484 O O . MET A 1 188 ? -20.764 6.309 8.566 1.00 91.44 188 MET A O 1
ATOM 1488 N N . LEU A 1 189 ? -20.014 4.268 8.012 1.00 90.38 189 LEU A N 1
ATOM 1489 C CA . LEU A 1 189 ? -20.092 4.432 6.559 1.00 90.38 189 LEU A CA 1
ATOM 1490 C C . LEU A 1 189 ? -21.237 3.616 5.932 1.00 90.38 189 LEU A C 1
ATOM 1492 O O . LEU A 1 189 ? -21.487 3.736 4.732 1.00 90.38 189 LEU A O 1
ATOM 1496 N N . GLU A 1 190 ? -21.923 2.784 6.715 1.00 91.06 190 GLU A N 1
ATOM 1497 C CA . GLU A 1 190 ? -23.029 1.943 6.262 1.00 91.06 190 GLU A CA 1
ATOM 1498 C C . GLU A 1 190 ? -24.365 2.690 6.335 1.00 91.06 190 GLU A C 1
ATOM 1500 O O . GLU A 1 190 ? -24.621 3.486 7.235 1.00 91.06 190 GLU A O 1
ATOM 1505 N N . SER A 1 191 ? -25.264 2.391 5.397 1.00 83.56 191 SER A N 1
ATOM 1506 C CA . SER A 1 191 ? -26.638 2.908 5.404 1.00 83.56 191 SER A CA 1
ATOM 1507 C C . SER A 1 191 ? -27.568 1.976 6.190 1.00 83.56 191 SER A C 1
ATOM 1509 O O . SER A 1 191 ? -28.552 1.474 5.645 1.00 83.56 191 SER A O 1
ATOM 1511 N N . ALA A 1 192 ? -27.236 1.700 7.450 1.00 85.81 192 ALA A N 1
ATOM 1512 C CA . ALA A 1 192 ? -28.069 0.881 8.326 1.00 85.81 192 ALA A CA 1
ATOM 1513 C C . ALA A 1 192 ? -29.134 1.732 9.054 1.00 85.81 192 ALA A C 1
ATOM 1515 O O . ALA A 1 192 ? -28.885 2.906 9.351 1.00 85.81 192 ALA A O 1
ATOM 1516 N N . PRO A 1 193 ? -30.314 1.166 9.378 1.00 87.00 193 PRO A N 1
ATOM 1517 C CA . PRO A 1 193 ? -31.287 1.803 10.263 1.00 87.00 193 PRO A CA 1
ATOM 1518 C C . PRO A 1 193 ? -30.669 2.199 11.611 1.00 87.00 193 PRO A C 1
ATOM 1520 O O . PRO A 1 193 ? -29.738 1.551 12.101 1.00 87.00 193 PRO A O 1
ATOM 1523 N N . PHE A 1 194 ? -31.193 3.263 12.222 1.00 81.50 194 PHE A N 1
ATOM 1524 C CA . PHE A 1 194 ? -30.649 3.824 13.463 1.00 81.50 194 PHE A CA 1
ATOM 1525 C C . PHE A 1 194 ? -30.702 2.817 14.619 1.00 81.50 194 PHE A C 1
ATOM 1527 O O . PHE A 1 194 ? -29.733 2.671 15.360 1.00 81.50 194 PHE A O 1
ATOM 1534 N N . GLU A 1 195 ? -31.809 2.092 14.754 1.00 88.69 195 GLU A N 1
ATOM 1535 C CA . GLU A 1 195 ? -32.048 1.138 15.836 1.00 88.69 195 GLU A CA 1
ATOM 1536 C C . GLU A 1 195 ? -31.148 -0.096 15.717 1.00 88.69 195 GLU A C 1
ATOM 1538 O O . GLU A 1 195 ? -30.570 -0.541 16.707 1.00 88.69 195 GLU A O 1
ATOM 1543 N N . GLU A 1 196 ? -30.971 -0.616 14.500 1.00 90.56 196 GLU A N 1
ATOM 1544 C CA . GLU A 1 196 ? -30.055 -1.731 14.224 1.00 90.56 196 GLU A CA 1
ATOM 1545 C C . GLU A 1 196 ? -28.608 -1.332 14.516 1.00 90.56 196 GLU A C 1
ATOM 1547 O O . GLU A 1 196 ? -27.859 -2.052 15.177 1.00 90.56 196 GLU A O 1
ATOM 1552 N N . SER A 1 197 ? -28.242 -0.130 14.079 1.00 88.69 197 SER A N 1
ATOM 1553 C CA . SER A 1 197 ? -26.945 0.481 14.332 1.00 88.69 197 SER A CA 1
ATOM 1554 C C . SER A 1 197 ? -26.655 0.662 15.825 1.00 88.69 197 SER A C 1
ATOM 1556 O O . SER A 1 197 ? -25.538 0.407 16.286 1.00 88.69 197 SER A O 1
ATOM 1558 N N . GLN A 1 198 ? -27.654 1.103 16.590 1.00 91.19 198 GLN A N 1
ATOM 1559 C CA . GLN A 1 198 ? -27.549 1.264 18.034 1.00 91.19 198 GLN A CA 1
ATOM 1560 C C . GLN A 1 198 ? -27.393 -0.089 18.735 1.00 91.19 198 GLN A C 1
ATOM 1562 O O . GLN A 1 198 ? -26.448 -0.263 19.505 1.00 91.19 198 GLN A O 1
ATOM 1567 N N . ALA A 1 199 ? -28.259 -1.057 18.425 1.00 93.06 199 ALA A N 1
ATOM 1568 C CA . ALA A 1 199 ? -28.223 -2.386 19.031 1.00 93.06 199 ALA A CA 1
ATOM 1569 C C . ALA A 1 199 ? -26.886 -3.099 18.771 1.00 93.06 199 ALA A C 1
ATOM 1571 O O . ALA A 1 199 ? -26.300 -3.691 19.680 1.00 93.06 199 ALA A O 1
ATOM 1572 N N . GLU A 1 200 ? -26.360 -3.001 17.549 1.00 93.75 200 GLU A N 1
ATOM 1573 C CA . GLU A 1 200 ? -25.071 -3.596 17.201 1.00 93.75 200 GLU A CA 1
ATOM 1574 C C . GLU A 1 200 ? -23.902 -2.886 17.902 1.00 93.75 200 GLU A C 1
ATOM 1576 O O . GLU A 1 200 ? -22.992 -3.544 18.408 1.00 93.75 200 GLU A O 1
ATOM 1581 N N . THR A 1 201 ? -23.942 -1.554 18.014 1.00 93.69 201 THR A N 1
ATOM 1582 C CA . THR A 1 201 ? -22.923 -0.791 18.755 1.00 93.69 201 THR A CA 1
ATOM 1583 C C . THR A 1 201 ? -22.894 -1.195 20.228 1.00 93.69 201 THR A C 1
ATOM 1585 O O . THR A 1 201 ? -21.823 -1.448 20.783 1.00 93.69 201 THR A O 1
ATOM 1588 N N . GLU A 1 202 ? -24.063 -1.306 20.859 1.00 94.12 202 GLU A N 1
ATOM 1589 C CA . GLU A 1 202 ? -24.188 -1.762 22.243 1.00 94.12 202 GLU A CA 1
ATOM 1590 C C . GLU A 1 202 ? -23.652 -3.189 22.402 1.00 94.12 202 GLU A C 1
ATOM 1592 O O . GLU A 1 202 ? -22.841 -3.441 23.294 1.00 94.12 202 GLU A O 1
ATOM 1597 N N . ARG A 1 203 ? -24.002 -4.104 21.490 1.00 96.75 203 ARG A N 1
ATOM 1598 C CA . ARG A 1 203 ? -23.500 -5.487 21.497 1.00 96.75 203 ARG A CA 1
ATOM 1599 C C . ARG A 1 203 ? -21.971 -5.554 21.447 1.00 96.75 203 ARG A C 1
ATOM 1601 O O . ARG A 1 203 ? -21.371 -6.302 22.220 1.00 96.75 203 ARG A O 1
ATOM 1608 N N . LEU A 1 204 ? -21.338 -4.787 20.556 1.00 95.31 204 LEU A N 1
ATOM 1609 C CA . LEU A 1 204 ? -19.877 -4.749 20.402 1.00 95.31 204 LEU A CA 1
ATOM 1610 C C . LEU A 1 204 ? -19.188 -4.215 21.661 1.00 95.31 204 LEU A C 1
ATOM 1612 O O . LEU A 1 204 ? -18.216 -4.799 22.146 1.00 95.31 204 LEU A O 1
ATOM 1616 N N . VAL A 1 205 ? -19.713 -3.119 22.209 1.00 94.56 205 VAL A N 1
ATOM 1617 C CA . VAL A 1 205 ? -19.169 -2.480 23.408 1.00 94.56 205 VAL A CA 1
ATOM 1618 C C . VAL A 1 205 ? -19.324 -3.380 24.634 1.00 94.56 205 VAL A C 1
ATOM 1620 O O . VAL A 1 205 ? -18.372 -3.528 25.400 1.00 94.56 205 VAL A O 1
ATOM 1623 N N . GLU A 1 206 ? -20.481 -4.014 24.827 1.00 94.31 206 GLU A N 1
ATOM 1624 C CA . GLU A 1 206 ? -20.707 -4.913 25.963 1.00 94.31 206 GLU A CA 1
ATOM 1625 C C . GLU A 1 206 ? -19.848 -6.181 25.882 1.00 94.31 206 GLU A C 1
ATOM 1627 O O . GLU A 1 206 ? -19.300 -6.613 26.899 1.00 94.31 206 GLU A O 1
ATOM 1632 N N . ALA A 1 207 ? -19.634 -6.734 24.684 1.00 93.44 207 ALA A N 1
ATOM 1633 C CA . ALA A 1 207 ? -18.725 -7.864 24.493 1.00 93.44 207 ALA A CA 1
ATOM 1634 C C . ALA A 1 207 ? -17.279 -7.513 24.888 1.00 93.44 207 ALA A C 1
ATOM 1636 O O . ALA A 1 207 ? -16.628 -8.272 25.613 1.00 93.44 207 ALA A O 1
ATOM 1637 N N . ALA A 1 208 ? -16.790 -6.342 24.468 1.00 94.31 208 ALA A N 1
ATOM 1638 C CA . ALA A 1 208 ? -15.461 -5.857 24.829 1.00 94.31 208 ALA A CA 1
ATOM 1639 C C . ALA A 1 208 ? -15.333 -5.576 26.338 1.00 94.31 208 ALA A C 1
ATOM 1641 O O . ALA A 1 208 ? -14.368 -6.008 26.975 1.00 94.31 208 ALA A O 1
ATOM 1642 N N . LYS A 1 209 ? -16.330 -4.911 26.939 1.00 93.50 209 LYS A N 1
ATOM 1643 C CA . LYS A 1 209 ? -16.384 -4.648 28.386 1.00 93.50 209 LYS A CA 1
ATOM 1644 C C . LYS A 1 209 ? -16.359 -5.931 29.205 1.00 93.50 209 LYS A C 1
ATOM 1646 O O . LYS A 1 209 ? -15.624 -6.004 30.185 1.00 93.50 209 LYS A O 1
ATOM 1651 N N . ALA A 1 210 ? -17.135 -6.944 28.817 1.00 93.00 210 ALA A N 1
ATOM 1652 C CA . ALA A 1 210 ? -17.194 -8.212 29.537 1.00 93.00 210 ALA A CA 1
ATOM 1653 C C . ALA A 1 210 ? -15.805 -8.859 29.660 1.00 93.00 210 ALA A C 1
ATOM 1655 O O . ALA A 1 210 ? -15.427 -9.296 30.749 1.00 93.00 210 ALA A O 1
ATOM 1656 N N . GLN A 1 211 ? -15.021 -8.850 28.577 1.00 92.12 211 GLN A N 1
ATOM 1657 C CA . GLN A 1 211 ? -13.650 -9.366 28.589 1.00 92.12 211 GLN A CA 1
ATOM 1658 C C . GLN A 1 211 ? -12.703 -8.484 29.411 1.00 92.12 211 GLN A C 1
ATOM 1660 O O . GLN A 1 211 ? -11.948 -8.993 30.236 1.00 92.12 211 GLN A O 1
ATOM 1665 N N . ALA A 1 212 ? -12.773 -7.162 29.248 1.00 91.12 212 ALA A N 1
ATOM 1666 C CA . ALA A 1 212 ? -11.923 -6.237 29.993 1.00 91.12 212 ALA A CA 1
ATOM 1667 C C . ALA A 1 212 ? -12.163 -6.318 31.513 1.00 91.12 212 ALA A C 1
ATOM 1669 O O . ALA A 1 212 ? -11.221 -6.324 32.305 1.00 91.12 212 ALA A O 1
ATOM 1670 N N . PHE A 1 213 ? -13.421 -6.449 31.938 1.00 92.44 213 PHE A N 1
ATOM 1671 C CA . PHE A 1 213 ? -13.768 -6.621 33.347 1.00 92.44 213 PHE A CA 1
ATOM 1672 C C . PHE A 1 213 ? -13.300 -7.967 33.905 1.00 92.44 213 PHE A C 1
ATOM 1674 O O . PHE A 1 213 ? -12.895 -8.026 35.065 1.00 92.44 213 PHE A O 1
ATOM 1681 N N . ALA A 1 214 ? -13.302 -9.033 33.099 1.00 88.62 214 ALA A N 1
ATOM 1682 C CA . ALA A 1 214 ? -12.735 -10.321 33.500 1.00 88.62 214 ALA A CA 1
ATOM 1683 C C . ALA A 1 214 ? -11.214 -10.245 33.739 1.00 88.62 214 ALA A C 1
ATOM 1685 O O . ALA A 1 214 ? -10.691 -10.974 34.576 1.00 88.62 214 ALA A O 1
ATOM 1686 N N . LEU A 1 215 ? -10.517 -9.322 33.065 1.00 87.81 215 LEU A N 1
ATOM 1687 C CA . LEU A 1 215 ? -9.087 -9.054 33.265 1.00 87.81 215 LEU A CA 1
ATOM 1688 C C . LEU A 1 215 ? -8.778 -8.167 34.483 1.00 87.81 215 LEU A C 1
ATOM 1690 O O . LEU A 1 215 ? -7.608 -7.951 34.795 1.00 87.81 215 LEU A O 1
ATOM 1694 N N . GLY A 1 216 ? -9.798 -7.667 35.186 1.00 85.19 216 GLY A N 1
ATOM 1695 C CA . GLY A 1 216 ? -9.628 -6.857 36.393 1.00 85.19 216 GLY A CA 1
ATOM 1696 C C . GLY A 1 216 ? -9.779 -5.349 36.194 1.00 85.19 216 GLY A C 1
ATOM 1697 O O . GLY A 1 216 ? -9.515 -4.599 37.131 1.00 85.19 216 GLY A O 1
ATOM 1698 N N . VAL A 1 217 ? -10.240 -4.882 35.026 1.00 86.81 217 VAL A N 1
ATOM 1699 C CA . VAL A 1 217 ? -10.661 -3.479 34.868 1.00 86.81 217 VAL A CA 1
ATOM 1700 C C . VAL A 1 217 ? -11.855 -3.203 35.793 1.00 86.81 217 VAL A C 1
ATOM 1702 O O . VAL A 1 217 ? -12.853 -3.928 35.772 1.00 86.81 217 VAL A O 1
ATOM 1705 N N . SER A 1 218 ? -11.768 -2.153 36.614 1.00 87.56 218 SER A N 1
ATOM 1706 C CA . SER A 1 218 ? -12.812 -1.823 37.588 1.00 87.56 218 SER A CA 1
ATOM 1707 C C . SER A 1 218 ? -14.101 -1.363 36.903 1.00 87.56 218 SER A C 1
ATOM 1709 O O . SER A 1 218 ? -14.146 -0.337 36.223 1.00 87.56 218 SER A O 1
ATOM 1711 N N . LYS A 1 219 ? -15.195 -2.096 37.145 1.00 87.38 219 LYS A N 1
ATOM 1712 C CA . LYS A 1 219 ? -16.540 -1.717 36.678 1.00 87.38 219 LYS A CA 1
ATOM 1713 C C . LYS A 1 219 ? -16.994 -0.373 37.252 1.00 87.38 219 LYS A C 1
ATOM 1715 O O . LYS A 1 219 ? -17.703 0.369 36.574 1.00 87.38 219 LYS A O 1
ATOM 1720 N N . GLN A 1 220 ? -16.618 -0.078 38.497 1.00 82.38 220 GLN A N 1
ATOM 1721 C CA . GLN A 1 220 ? -17.011 1.153 39.186 1.00 82.38 220 GLN A CA 1
ATOM 1722 C C . GLN A 1 220 ? -16.325 2.365 38.556 1.00 82.38 220 GLN A C 1
ATOM 1724 O O . GLN A 1 220 ? -17.020 3.269 38.099 1.00 82.38 220 GLN A O 1
ATOM 1729 N N . GLU A 1 221 ? -14.997 2.320 38.415 1.00 79.88 221 GLU A N 1
ATOM 1730 C CA . GLU A 1 221 ? -14.212 3.391 37.779 1.00 79.88 221 GLU A CA 1
ATOM 1731 C C . GLU A 1 221 ? -14.676 3.636 36.338 1.00 79.88 221 GLU A C 1
ATOM 1733 O O . GLU A 1 221 ? -14.859 4.776 35.907 1.00 79.88 221 GLU A O 1
ATOM 1738 N N . TRP A 1 222 ? -14.962 2.555 35.606 1.00 81.69 222 TRP A N 1
ATOM 1739 C CA . TRP A 1 222 ? -15.496 2.633 34.252 1.00 81.69 222 TRP A CA 1
ATOM 1740 C C . TRP A 1 222 ? -16.860 3.340 34.183 1.00 81.69 222 TRP A C 1
ATOM 1742 O O . TRP A 1 222 ? -17.102 4.171 33.305 1.00 81.69 222 TRP A O 1
ATOM 1752 N N . THR A 1 223 ? -17.767 3.025 35.111 1.00 79.44 223 THR A N 1
ATOM 1753 C CA . THR A 1 223 ? -19.126 3.593 35.143 1.00 79.44 223 THR A CA 1
ATOM 1754 C C . THR A 1 223 ? -19.117 5.054 35.600 1.00 79.44 223 THR A C 1
ATOM 1756 O O . THR A 1 223 ? -19.888 5.870 35.093 1.00 79.44 223 THR A O 1
ATOM 1759 N N . GLU A 1 224 ? -18.231 5.415 36.528 1.00 77.62 224 GLU A N 1
ATOM 1760 C CA . GLU A 1 224 ? -18.074 6.786 37.023 1.00 77.62 224 GLU A CA 1
ATOM 1761 C C . GLU A 1 224 ? -17.551 7.743 35.954 1.00 77.62 224 GLU A C 1
ATOM 1763 O O . GLU A 1 224 ? -17.977 8.896 35.916 1.00 77.62 224 GLU A O 1
ATOM 1768 N N . ARG A 1 225 ? -16.739 7.253 35.013 1.00 73.69 225 ARG A N 1
ATOM 1769 C CA . ARG A 1 225 ? -16.238 8.034 33.875 1.00 73.69 225 ARG A CA 1
ATOM 1770 C C . ARG A 1 225 ? -17.349 8.626 32.996 1.00 73.69 225 ARG A C 1
ATOM 1772 O O . ARG A 1 225 ? -17.163 9.686 32.410 1.00 73.69 225 ARG A O 1
ATOM 1779 N N . ARG A 1 226 ? -18.493 7.942 32.871 1.00 66.19 226 ARG A N 1
ATOM 1780 C CA . ARG A 1 226 ? -19.647 8.411 32.077 1.00 66.19 226 ARG A CA 1
ATOM 1781 C C . ARG A 1 226 ? -20.586 9.337 32.853 1.00 66.19 226 ARG A C 1
ATOM 1783 O O . ARG A 1 226 ? -21.517 9.879 32.256 1.00 66.19 226 ARG A O 1
ATOM 1790 N N . LYS A 1 227 ? -20.380 9.536 34.160 1.00 63.84 227 LYS A N 1
ATOM 1791 C CA . LYS A 1 227 ? -21.146 10.548 34.891 1.00 63.84 227 LYS A CA 1
ATOM 1792 C C . LYS A 1 227 ? -20.683 11.922 34.398 1.00 63.84 227 LYS A C 1
ATOM 1794 O O . LYS A 1 227 ? -19.477 12.169 34.384 1.00 63.84 227 LYS A O 1
ATOM 1799 N N . PRO A 1 228 ? -21.593 12.819 33.979 1.00 55.66 228 PRO A N 1
ATOM 1800 C CA . PRO A 1 228 ? -21.200 14.191 33.708 1.00 55.66 228 PRO A CA 1
ATOM 1801 C C . PRO A 1 228 ? -20.545 14.741 34.977 1.00 55.66 228 PRO A C 1
ATOM 1803 O O . PRO A 1 228 ? -21.161 14.697 36.043 1.00 55.66 228 PRO A O 1
ATOM 1806 N N . LYS A 1 229 ? -19.296 15.217 34.875 1.00 53.50 229 LYS A N 1
ATOM 1807 C CA . LYS A 1 229 ? -18.697 16.014 35.947 1.00 53.50 229 LYS A CA 1
ATOM 1808 C C . LYS A 1 229 ? -19.659 17.159 36.259 1.00 53.50 229 LYS A C 1
ATOM 1810 O O . LYS A 1 229 ? -20.244 17.751 35.347 1.00 53.50 229 LYS A O 1
ATOM 1815 N N . ASP A 1 230 ? -19.896 17.375 37.547 1.00 54.12 230 ASP A N 1
ATOM 1816 C CA . ASP A 1 230 ? -20.882 18.329 38.036 1.00 54.12 230 ASP A CA 1
ATOM 1817 C C . ASP A 1 230 ? -20.667 19.740 37.459 1.00 54.12 230 ASP A C 1
ATOM 1819 O O . ASP A 1 230 ? -19.610 20.078 36.932 1.00 54.12 230 ASP A O 1
ATOM 1823 N N . LYS A 1 231 ? -21.726 20.552 37.540 1.00 52.50 231 LYS A N 1
ATOM 1824 C CA . LYS A 1 231 ? -21.964 21.878 36.928 1.00 52.50 231 LYS A CA 1
ATOM 1825 C C . LYS A 1 231 ? -20.798 22.891 36.900 1.00 52.50 231 LYS A C 1
ATOM 1827 O O . LYS A 1 231 ? -20.909 23.866 36.154 1.00 52.50 231 LYS A O 1
ATOM 1832 N N . ASP A 1 232 ? -19.716 22.676 37.634 1.00 53.97 232 ASP A N 1
ATOM 1833 C CA . ASP A 1 232 ? -18.556 23.566 37.732 1.00 53.97 232 ASP A CA 1
ATOM 1834 C C . ASP A 1 232 ? -17.765 23.669 36.415 1.00 53.97 232 ASP A C 1
ATOM 1836 O O . ASP A 1 232 ? -17.421 24.778 36.004 1.00 53.97 232 ASP A O 1
ATOM 1840 N N . ASP A 1 233 ? -17.638 22.582 35.642 1.00 55.72 233 ASP A N 1
ATOM 1841 C CA . ASP A 1 233 ? -16.950 22.611 34.335 1.00 55.72 233 ASP A CA 1
ATOM 1842 C C . ASP A 1 233 ? -17.702 23.488 33.304 1.00 55.72 233 ASP A C 1
ATOM 1844 O O . ASP A 1 233 ? -17.109 24.106 32.414 1.00 55.72 233 ASP A O 1
ATOM 1848 N N . LYS A 1 234 ? -19.035 23.602 33.428 1.00 57.22 234 LYS A N 1
ATOM 1849 C CA . LYS A 1 234 ? -19.850 24.488 32.572 1.00 57.22 234 LYS A CA 1
ATOM 1850 C C . LYS A 1 234 ? -19.698 25.957 32.959 1.00 57.22 234 LYS A C 1
ATOM 1852 O O . LYS A 1 234 ? -19.750 26.815 32.076 1.00 57.22 234 LYS A O 1
ATOM 1857 N N . VAL A 1 235 ? -19.512 26.249 34.247 1.00 57.88 235 VAL A N 1
ATOM 1858 C CA . VAL A 1 235 ? -19.248 27.606 34.744 1.00 57.88 235 VAL A CA 1
ATOM 1859 C C . VAL A 1 235 ? -17.854 28.056 34.312 1.00 57.88 235 VAL A C 1
ATOM 1861 O O . VAL A 1 235 ? -17.703 29.171 33.812 1.00 57.88 235 VAL A O 1
ATOM 1864 N N . GLU A 1 236 ? -16.861 27.174 34.389 1.00 56.12 236 GLU A N 1
ATOM 1865 C CA . GLU A 1 236 ? -15.485 27.469 33.990 1.00 56.12 236 GLU A CA 1
ATOM 1866 C C . GLU A 1 236 ? -15.347 27.638 32.464 1.00 56.12 236 GLU A C 1
ATOM 1868 O O . GLU A 1 236 ? -14.755 28.611 31.986 1.00 56.12 236 GLU A O 1
ATOM 1873 N N . ALA A 1 237 ? -16.016 26.795 31.668 1.00 60.03 237 ALA A N 1
ATOM 1874 C CA . ALA A 1 237 ? -16.083 26.957 30.213 1.00 60.03 237 ALA A CA 1
ATOM 1875 C C . ALA A 1 237 ? -16.837 28.234 29.784 1.00 60.03 237 ALA A C 1
ATOM 1877 O O . ALA A 1 237 ? -16.466 28.882 28.798 1.00 60.03 237 ALA A O 1
ATOM 1878 N N . ALA A 1 238 ? -17.885 28.631 30.515 1.00 66.25 238 ALA A N 1
ATOM 1879 C CA . ALA A 1 238 ? -18.594 29.889 30.279 1.00 66.25 238 ALA A CA 1
ATOM 1880 C C . ALA A 1 238 ? -17.732 31.110 30.647 1.00 66.25 238 ALA A C 1
ATOM 1882 O O . ALA A 1 238 ? -17.673 32.070 29.873 1.00 66.25 238 ALA A O 1
ATOM 1883 N N . ALA A 1 239 ? -17.005 31.051 31.766 1.00 66.56 239 ALA A N 1
ATOM 1884 C CA . ALA A 1 239 ? -16.067 32.087 32.194 1.00 66.56 239 ALA A CA 1
ATOM 1885 C C . ALA A 1 239 ? -14.906 32.249 31.198 1.00 66.56 239 ALA A C 1
ATOM 1887 O O . ALA A 1 239 ? -14.569 33.371 30.807 1.00 66.56 239 ALA A O 1
ATOM 1888 N N . HIS A 1 240 ? -14.357 31.144 30.686 1.00 67.12 240 HIS A N 1
ATOM 1889 C CA . HIS A 1 240 ? -13.310 31.184 29.669 1.00 67.12 240 HIS A CA 1
ATOM 1890 C C . HIS A 1 240 ? -13.819 31.789 28.347 1.00 67.12 240 HIS A C 1
ATOM 1892 O O . HIS A 1 240 ? -13.135 32.622 27.740 1.00 67.12 240 HIS A O 1
ATOM 1898 N N . ARG A 1 241 ? -15.036 31.443 27.900 1.00 73.38 241 ARG A N 1
ATOM 1899 C CA . ARG A 1 241 ? -15.652 32.046 26.699 1.00 73.38 241 ARG A CA 1
ATOM 1900 C C . ARG A 1 241 ? -15.922 33.543 26.871 1.00 73.38 241 ARG A C 1
ATOM 1902 O O . ARG A 1 241 ? -15.738 34.304 25.918 1.00 73.38 241 ARG A O 1
ATOM 1909 N N . ALA A 1 242 ? -16.318 33.977 28.067 1.00 72.12 242 ALA A N 1
ATOM 1910 C CA . ALA A 1 242 ? -16.507 35.390 28.386 1.00 72.12 242 ALA A CA 1
ATOM 1911 C C . ALA A 1 242 ? -15.177 36.166 28.357 1.00 72.12 242 ALA A C 1
ATOM 1913 O O . ALA A 1 242 ? -15.103 37.230 27.740 1.00 72.12 242 ALA A O 1
ATOM 1914 N N . ASN A 1 243 ? -14.107 35.600 28.923 1.00 72.44 243 ASN A N 1
ATOM 1915 C CA . ASN A 1 243 ? -12.776 36.214 28.906 1.00 72.44 243 ASN A CA 1
ATOM 1916 C C . ASN A 1 243 ? -12.195 36.334 27.490 1.00 72.44 243 ASN A C 1
ATOM 1918 O O . ASN A 1 243 ? -11.646 37.379 27.148 1.00 72.44 243 ASN A O 1
ATOM 1922 N N . VAL A 1 244 ? -12.388 35.326 26.632 1.00 74.94 244 VAL A N 1
ATOM 1923 C CA . VAL A 1 244 ? -11.940 35.369 25.225 1.00 74.94 244 VAL A CA 1
ATOM 1924 C C . VAL A 1 244 ? -12.712 36.409 24.402 1.00 74.94 244 VAL A C 1
ATOM 1926 O O . VAL A 1 244 ? -12.149 37.041 23.508 1.00 74.94 244 VAL A O 1
ATOM 1929 N N . ARG A 1 245 ? -14.002 36.630 24.687 1.00 73.31 245 ARG A N 1
ATOM 1930 C CA . ARG A 1 245 ? -14.766 37.723 24.055 1.00 73.31 245 ARG A CA 1
ATOM 1931 C C . ARG A 1 245 ? -14.271 39.095 24.502 1.00 73.31 245 ARG A C 1
ATOM 1933 O O . ARG A 1 245 ? -14.138 39.987 23.668 1.00 73.31 245 ARG A O 1
ATOM 1940 N N . ARG A 1 246 ? -13.973 39.250 25.792 1.00 69.44 246 ARG A N 1
ATOM 1941 C CA . ARG A 1 246 ? -13.505 40.513 26.370 1.00 69.44 246 ARG A CA 1
ATOM 1942 C C . ARG A 1 246 ? -12.123 40.906 25.841 1.00 69.44 246 ARG A C 1
ATOM 1944 O O . ARG A 1 246 ? -11.924 42.059 25.477 1.00 69.44 246 ARG A O 1
ATOM 1951 N N . SER A 1 247 ? -11.202 39.951 25.709 1.00 67.94 247 SER A N 1
ATOM 1952 C CA . SER A 1 247 ? -9.873 40.202 25.133 1.00 67.94 247 SER A CA 1
ATOM 1953 C C . SER A 1 247 ? -9.930 40.567 23.646 1.00 67.94 247 SER A C 1
ATOM 1955 O O . SER A 1 247 ? -9.227 41.481 23.220 1.00 67.94 247 SER A O 1
ATOM 1957 N N . LYS A 1 248 ? -10.826 39.945 22.865 1.00 68.00 248 LYS A N 1
ATOM 1958 C CA . LYS A 1 248 ? -11.064 40.337 21.464 1.00 68.00 248 LYS A CA 1
ATOM 1959 C C . LYS A 1 248 ? -11.639 41.750 21.328 1.00 68.00 248 LYS A C 1
ATOM 1961 O O . LYS A 1 248 ? -11.234 42.462 20.420 1.00 68.00 248 LYS A O 1
ATOM 1966 N N . GLN A 1 249 ? -12.531 42.170 22.228 1.00 67.50 249 GLN A N 1
ATOM 1967 C CA . GLN A 1 249 ? -13.085 43.532 22.220 1.00 67.50 249 GLN A CA 1
ATOM 1968 C C . GLN A 1 249 ? -12.048 44.605 22.585 1.00 67.50 249 GLN A C 1
ATOM 1970 O O . GLN A 1 249 ? -12.061 45.686 22.002 1.00 67.50 249 GLN A O 1
ATOM 1975 N N . ILE A 1 250 ? -11.126 44.306 23.506 1.00 64.75 250 ILE A N 1
ATOM 1976 C CA . ILE A 1 250 ? -10.031 45.220 23.873 1.00 64.75 250 ILE A CA 1
ATOM 1977 C C . ILE A 1 250 ? -9.047 45.384 22.703 1.00 64.75 250 ILE A C 1
ATOM 1979 O O . ILE A 1 250 ? -8.647 46.504 22.389 1.00 64.75 250 ILE A O 1
ATOM 1983 N N . ALA A 1 251 ? -8.727 44.295 21.998 1.00 62.06 251 ALA A N 1
ATOM 1984 C CA . ALA A 1 251 ? -7.862 44.335 20.818 1.00 62.06 251 ALA A CA 1
ATOM 1985 C C . ALA A 1 251 ? -8.447 45.165 19.657 1.00 62.06 251 ALA A C 1
ATOM 1987 O O . ALA A 1 251 ? -7.695 45.736 18.880 1.00 62.06 251 ALA A O 1
ATOM 1988 N N . THR A 1 252 ? -9.776 45.272 19.549 1.00 61.41 252 THR A N 1
ATOM 1989 C CA . THR A 1 252 ? -10.445 46.092 18.520 1.00 61.41 252 THR A CA 1
ATOM 1990 C C . THR A 1 252 ? -10.628 47.566 18.895 1.00 61.41 252 THR A C 1
ATOM 1992 O O . THR A 1 252 ? -11.037 48.350 18.046 1.00 61.41 252 THR A O 1
ATOM 1995 N N . LEU A 1 253 ? -10.369 47.948 20.150 1.00 55.81 253 LEU A N 1
ATOM 1996 C CA . LEU A 1 253 ? -10.580 49.311 20.668 1.00 55.81 253 LEU A CA 1
ATOM 1997 C C . LEU A 1 253 ? -9.275 50.060 20.972 1.00 55.81 253 LEU A C 1
ATOM 1999 O O . LEU A 1 253 ? -9.319 51.169 21.501 1.00 55.81 253 LEU A O 1
ATOM 2003 N N . THR A 1 254 ? -8.127 49.474 20.635 1.00 52.09 254 THR A N 1
ATOM 2004 C CA . THR A 1 254 ? -6.823 50.133 20.759 1.00 52.09 254 THR A CA 1
ATOM 2005 C C . THR A 1 254 ? -6.356 50.503 19.343 1.00 52.09 254 THR A C 1
ATOM 2007 O O . THR A 1 254 ? -6.134 49.576 18.564 1.00 52.09 254 THR A O 1
ATOM 2010 N N . PRO A 1 255 ? -6.322 51.797 18.964 1.00 55.72 255 PRO A N 1
ATOM 2011 C CA . PRO A 1 255 ? -5.899 52.239 17.632 1.00 55.72 255 PRO A CA 1
ATOM 2012 C C . PRO A 1 255 ? -4.403 52.026 17.377 1.00 55.72 255 PRO A C 1
ATOM 2014 O O . PRO A 1 255 ? -3.620 52.063 18.355 1.00 55.72 255 PRO A O 1
#

Sequence (255 aa):
MKTIFTQPDKGKNMLRHDTEEFMRKAREFGLIEEMDRELELRKNEERLAVIAELASLPSAEQAGLPALTEAATKARRALELAQEAYMAADRAYKESSMQVYGAQLKFDGARNSLELRARELSPQFMRDAYEDLAILDGHVQGQFRYEHESVADGWFGGRRTVTTSNGDAMLACRTTIADAQKRLLAMMLESAPFEESQAETERLVEAAKAQAFALGVSKQEWTERRKPKDKDDKVEAAAHRANVRRSKQIATLTP

Radius of gyration: 55.47 Å; chains: 1; bounding box: 135×88×114 Å

Organism: NCBI:txid2758570

Foldseek 3Di:
DDDDDDDPDDPDPPVVVVVVVVVVVCVVVCVVVVVVVVVVVVVVVVVVVVVVVVVPPDVVVVVCVVVVVVVVVVVVVVVVVVVVVVVVVVVVVVVVVVVVVVVVCVVVVVVVVVLVVLLVVFDPLLVVLLVLLVVLLVLLVVLWDQFDFDFDQPPVRDTDTDGHTCVVLSVVLNVLSVVLNVVSSVLSVDPDDPVVNNVSSVVSSVVSVVSSVVSPRDPVVSVVVPPPDDPVVVVVVVVVVVVVVVVVVVVVPDD